Protein 2F62 (pdb70)

B-factor: mean 12.36, std 7.42, range [2.0, 51.29]

Secondary structure (DSSP, 8-state):
--------EEEESGGGGS---HHHHHHHHHHHHTTT--B-TTTT--SSHHHHHHHHH--TT-SEEEEE----SSSSPPHHHHHHHHHHHHTT--EEE-S-----TTTTSSB-TTS-B---SS-SS-----SSPEESSHHHHHHHHHHHS--/--------EEEESGGGGS---HHHHHHHHHHHHTTT--B-TTTT--SSHHHHHHHHH--TT-SEEEEE----SSSSPPHHHHHHHHHHHHTT--EEE-S-----TTTTSSB-TTSPBPP-SS-SS-----SS--BSSHHHHHHHHHHHS--

Radius of gyration: 19.71 Å; Cα contacts (8 Å, |Δi|>4): 546; chains: 2; bounding box: 52×51×47 Å

Organism: Trypanosoma brucei brucei (strain 927/4 GUTat10.1) (NCBI:txid185431)

CATH classification: 3.40.50.450

Sequence (302 aa):
HHHHHHHRKIYIAGPAVFNPDGASYYNKVRRELLKKENVPLIPTDDNEATEALDIRQKKNIQIKDCDAVIADLSPFRGHEPDCCGTAFEVGCCAAALNNKVLTFTSDRRRNREKYGSGVDKDNLRVEGFGLPFNLLYDGVEVFDSFEESSAFKYFLANFPSHHHHHHHRKIYIAGPAVFNPDGASYYNKVRRELLKKENVPLIPTDNEATEALDIRQKNIQIKDCDAVIADLSPFRGHEPDCCGTAFEVGCCAAALNNKVLTFTSDRRNNREKYGSGVDKDNLRVEGFGLPFNLLYDGVEVFDDSFESSAFKYFLANFPS

GO terms:
  GO:0031981 nuclear lumen (C, HTP)
  GO:0005737 cytoplasm (C, HTP)

Solvent-accessible surface area: 14819 Å² total

Structure (mmCIF, N/CA/C/O backbone):
data_2F62
#
_entry.id   2F62
#
_cell.length_a   58.614
_cell.length_b   75.913
_cell.length_c   85.957
_cell.angle_alpha   90.00
_cell.angle_beta   90.03
_cell.angle_gamma   90.00
#
_symmetry.space_group_name_H-M   'C 1 2 1'
#
loop_
_entity.id
_entity.type
_entity.pdbx_description
1 polymer 'Nucleoside 2-deoxyribosyltransferase'
2 non-polymer 'SULFATE ION'
3 non-polymer (2-ETHYLPHENYL)METHANOL
4 non-polymer GLYCEROL
5 water water
#
loop_
_atom_site.group_PDB
_atom_site.id
_atom_site.type_symbol
_atom_site.label_atom_id
_atom_site.label_alt_id
_atom_site.label_comp_id
_atom_site.label_asym_id
_atom_site.label_entity_id
_atom_site.label_seq_id
_atom_site.pdbx_PDB_ins_code
_atom_site.Cartn_x
_atom_site.Cartn_y
_atom_site.Cartn_z
_atom_site.occupancy
_atom_site.B_iso_or_equiv
_atom_site.auth_seq_id
_atom_site.auth_comp_id
_atom_site.auth_asym_id
_atom_site.auth_atom_id
_atom_site.pdbx_PDB_model_num
ATOM 1 N N . HIS A 1 3 ? 36.675 -15.829 2.711 1.00 25.46 3 HIS A N 1
ATOM 2 C CA . HIS A 1 3 ? 35.773 -17.013 2.713 1.00 23.51 3 HIS A CA 1
ATOM 3 C C . HIS A 1 3 ? 35.143 -17.187 4.096 1.00 20.30 3 HIS A C 1
ATOM 4 O O . HIS A 1 3 ? 35.769 -16.885 5.121 1.00 20.33 3 HIS A O 1
ATOM 11 N N . HIS A 1 4 ? 33.904 -17.675 4.108 1.00 14.97 4 HIS A N 1
ATOM 12 C CA . HIS A 1 4 ? 33.109 -17.823 5.333 1.00 11.10 4 HIS A CA 1
ATOM 13 C C . HIS A 1 4 ? 33.190 -16.608 6.253 1.00 11.10 4 HIS A C 1
ATOM 14 O O . HIS A 1 4 ? 33.453 -16.716 7.460 1.00 10.69 4 HIS A O 1
ATOM 21 N N . HIS A 1 5 ? 32.965 -15.445 5.643 1.00 10.45 5 HIS A N 1
ATOM 22 C CA . HIS A 1 5 ? 32.831 -14.179 6.345 1.00 11.61 5 HIS A CA 1
ATOM 23 C C . HIS A 1 5 ? 31.516 -14.171 7.109 1.00 10.14 5 HIS A C 1
ATOM 24 O O . HIS A 1 5 ? 30.555 -14.838 6.714 1.00 10.13 5 HIS A O 1
ATOM 31 N N . HIS A 1 6 ? 31.471 -13.405 8.194 1.00 8.01 6 HIS A N 1
ATOM 32 C CA . HIS A 1 6 ? 30.220 -13.174 8.899 1.00 8.37 6 HIS A CA 1
ATOM 33 C C . HIS A 1 6 ? 29.198 -12.520 7.975 1.00 8.71 6 HIS A C 1
ATOM 34 O O . HIS A 1 6 ? 29.529 -11.583 7.244 1.00 10.24 6 HIS A O 1
ATOM 41 N N . HIS A 1 7 ? 27.970 -13.035 8.014 1.00 8.34 7 HIS A N 1
ATOM 42 C CA A HIS A 1 7 ? 26.875 -12.484 7.222 0.50 9.23 7 HIS A CA 1
ATOM 43 C CA B HIS A 1 7 ? 26.866 -12.508 7.218 0.50 8.18 7 HIS A CA 1
ATOM 44 C C . HIS A 1 7 ? 25.818 -11.883 8.132 1.00 8.42 7 HIS A C 1
ATOM 45 O O . HIS A 1 7 ? 25.252 -12.566 8.991 1.00 9.22 7 HIS A O 1
ATOM 58 N N . HIS A 1 8 ? 25.563 -10.594 7.943 1.00 8.76 8 HIS A N 1
ATOM 59 C CA . HIS A 1 8 ? 24.550 -9.911 8.725 1.00 8.72 8 HIS A CA 1
ATOM 60 C C . HIS A 1 8 ? 23.171 -10.251 8.180 1.00 9.56 8 HIS A C 1
ATOM 61 O O . HIS A 1 8 ? 22.912 -10.102 6.982 1.00 10.66 8 HIS A O 1
ATOM 76 N N . ARG A 1 10 ? 19.433 -9.097 8.110 1.00 7.81 10 ARG A N 1
ATOM 77 C CA . ARG A 1 10 ? 18.641 -7.896 8.342 1.00 7.96 10 ARG A CA 1
ATOM 78 C C . ARG A 1 10 ? 17.485 -8.188 9.286 1.00 7.94 10 ARG A C 1
ATOM 79 O O . ARG A 1 10 ? 16.892 -9.266 9.243 1.00 7.75 10 ARG A O 1
ATOM 87 N N . LYS A 1 11 ? 17.183 -7.218 10.148 1.00 7.65 11 LYS A N 1
ATOM 88 C CA . LYS A 1 11 ? 16.161 -7.381 11.178 1.00 7.98 11 LYS A CA 1
ATOM 89 C C . LYS A 1 11 ? 15.248 -6.167 11.209 1.00 7.47 11 LYS A C 1
ATOM 90 O O . LYS A 1 11 ? 15.718 -5.025 11.163 1.00 7.45 11 LYS A O 1
ATOM 96 N N . ILE A 1 12 ? 13.944 -6.416 11.300 1.00 6.04 12 ILE A N 1
ATOM 97 C CA . ILE A 1 12 ? 12.969 -5.331 11.359 1.00 5.81 12 ILE A CA 1
ATOM 98 C C . ILE A 1 12 ? 12.115 -5.459 12.614 1.00 5.85 12 ILE A C 1
ATOM 99 O O . ILE A 1 12 ? 11.500 -6.500 12.850 1.00 6.50 12 ILE A O 1
ATOM 104 N N . TYR A 1 13 ? 12.083 -4.398 13.418 1.00 4.86 13 TYR A N 1
ATOM 105 C CA . TYR A 1 13 ? 11.211 -4.363 14.578 1.00 5.57 13 TYR A CA 1
ATOM 106 C C . TYR A 1 13 ? 9.783 -4.099 14.127 1.00 5.04 13 TYR A C 1
ATOM 107 O O . TYR A 1 13 ? 9.518 -3.156 13.375 1.00 5.65 13 TYR A O 1
ATOM 116 N N . ILE A 1 14 ? 8.876 -4.955 14.584 1.00 6.29 14 ILE A N 1
ATOM 117 C CA . ILE A 1 14 ? 7.499 -4.949 14.110 1.00 6.38 14 ILE A CA 1
ATOM 118 C C . ILE A 1 14 ? 6.623 -4.244 15.138 1.00 6.14 14 ILE A C 1
ATOM 119 O O . ILE A 1 14 ? 6.032 -4.880 16.015 1.00 6.59 14 ILE A O 1
ATOM 124 N N . ALA A 1 15 ? 6.561 -2.918 15.030 1.00 5.46 15 ALA A N 1
ATOM 125 C CA . ALA A 1 15 ? 5.820 -2.094 15.987 1.00 5.52 15 ALA A CA 1
ATOM 126 C C . ALA A 1 15 ? 4.373 -1.940 15.554 1.00 6.16 15 ALA A C 1
ATOM 127 O O . ALA A 1 15 ? 4.086 -1.725 14.372 1.00 6.63 15 ALA A O 1
ATOM 129 N N . GLY A 1 16 ? 3.452 -2.053 16.506 1.00 4.76 16 GLY A N 1
ATOM 130 C CA . GLY A 1 16 ? 2.046 -1.874 16.167 1.00 4.63 16 GLY A CA 1
ATOM 131 C C . GLY A 1 16 ? 1.088 -2.528 17.130 1.00 6.13 16 GLY A C 1
ATOM 132 O O . GLY A 1 16 ? 1.469 -3.434 17.868 1.00 6.73 16 GLY A O 1
ATOM 133 N N . PRO A 1 17 ? -0.168 -2.063 17.134 1.00 5.95 17 PRO A N 1
ATOM 134 C CA . PRO A 1 17 ? -1.164 -2.555 18.081 1.00 6.86 17 PRO A CA 1
ATOM 135 C C . PRO A 1 17 ? -1.785 -3.917 17.770 1.00 7.63 17 PRO A C 1
ATOM 136 O O . PRO A 1 17 ? -2.750 -4.298 18.439 1.00 8.11 17 PRO A O 1
ATOM 140 N N . ALA A 1 18 ? -1.236 -4.650 16.797 1.00 8.42 18 ALA A N 1
ATOM 141 C CA . ALA A 1 18 ? -1.692 -6.022 16.522 1.00 8.87 18 ALA A CA 1
ATOM 142 C C . ALA A 1 18 ? -1.649 -6.889 17.778 1.00 9.57 18 ALA A C 1
ATOM 143 O O . ALA A 1 18 ? -2.452 -7.808 17.930 1.00 9.76 18 ALA A O 1
ATOM 145 N N . VAL A 1 19 ? -0.718 -6.580 18.677 1.00 8.40 19 VAL A N 1
ATOM 146 C CA . VAL A 1 19 ? -0.594 -7.292 19.951 1.00 8.13 19 VAL A CA 1
ATOM 147 C C . VAL A 1 19 ? -1.908 -7.306 20.756 1.00 7.53 19 VAL A C 1
ATOM 148 O O . VAL A 1 19 ? -2.135 -8.204 21.575 1.00 8.44 19 VAL A O 1
ATOM 152 N N . PHE A 1 20 ? -2.769 -6.320 20.506 1.00 6.79 20 PHE A N 1
ATOM 153 C CA . PHE A 1 20 ? -4.042 -6.203 21.228 1.00 5.63 20 PHE A CA 1
ATOM 154 C C . PHE A 1 20 ? -5.217 -6.891 20.533 1.00 6.30 20 PHE A C 1
ATOM 155 O O . PHE A 1 20 ? -6.327 -6.911 21.065 1.00 7.68 20 PHE A O 1
ATOM 163 N N . ASN A 1 21 ? -4.971 -7.466 19.358 1.00 6.77 21 ASN A N 1
ATOM 164 C CA . ASN A 1 21 ? -5.981 -8.304 18.722 1.00 7.99 21 ASN A CA 1
ATOM 165 C C . ASN A 1 21 ? -6.334 -9.469 19.646 1.00 7.17 21 ASN A C 1
ATOM 166 O O . ASN A 1 21 ? -5.515 -9.854 20.486 1.00 5.60 21 ASN A O 1
ATOM 171 N N . PRO A 1 22 ? -7.561 -10.016 19.525 1.00 8.07 22 PRO A N 1
ATOM 172 C CA . PRO A 1 22 ? -7.949 -11.157 20.360 1.00 8.56 22 PRO A CA 1
ATOM 173 C C . PRO A 1 22 ? -6.937 -12.308 20.365 1.00 9.57 22 PRO A C 1
ATOM 174 O O . PRO A 1 22 ? -6.776 -12.970 21.392 1.00 10.99 22 PRO A O 1
ATOM 178 N N . ASP A 1 23 ? -6.258 -12.530 19.239 1.00 8.06 23 ASP A N 1
ATOM 179 C CA . ASP A 1 23 ? -5.267 -13.602 19.120 1.00 9.77 23 ASP A CA 1
ATOM 180 C C . ASP A 1 23 ? -3.852 -13.150 19.510 1.00 10.76 23 ASP A C 1
ATOM 181 O O . ASP A 1 23 ? -2.869 -13.835 19.209 1.00 11.38 23 ASP A O 1
ATOM 194 N N . GLY A 1 25 ? -2.167 -10.913 18.212 1.00 10.06 25 GLY A N 1
ATOM 195 C CA . GLY A 1 25 ? -1.430 -10.535 17.009 1.00 10.36 25 GLY A CA 1
ATOM 196 C C . GLY A 1 25 ? -0.963 -11.683 16.137 1.00 11.41 25 GLY A C 1
ATOM 197 O O . GLY A 1 25 ? -0.288 -11.460 15.135 1.00 10.51 25 GLY A O 1
ATOM 198 N N . ALA A 1 26 ? -1.330 -12.908 16.512 1.00 12.67 26 ALA A N 1
ATOM 199 C CA . ALA A 1 26 ? -0.881 -14.109 15.803 1.00 13.13 26 ALA A CA 1
ATOM 200 C C . ALA A 1 26 ? -1.069 -14.028 14.284 1.00 13.65 26 ALA A C 1
ATOM 201 O O . ALA A 1 26 ? -0.134 -14.316 13.535 1.00 14.02 26 ALA A O 1
ATOM 203 N N . SER A 1 27 ? -2.257 -13.617 13.834 1.00 13.87 27 SER A N 1
ATOM 204 C CA . SER A 1 27 ? -2.552 -13.554 12.395 1.00 14.00 27 SER A CA 1
ATOM 205 C C . SER A 1 27 ? -1.697 -12.518 11.660 1.00 13.86 27 SER A C 1
ATOM 206 O O . SER A 1 27 ? -1.216 -12.775 10.555 1.00 13.98 27 SER A O 1
ATOM 209 N N . TYR A 1 28 ? -1.505 -11.357 12.283 1.00 12.29 28 TYR A N 1
ATOM 210 C CA . TYR A 1 28 ? -0.658 -10.303 11.727 1.00 12.31 28 TYR A CA 1
ATOM 211 C C . TYR A 1 28 ? 0.797 -10.750 11.697 1.00 11.97 28 TYR A C 1
ATOM 212 O O . TYR A 1 28 ? 1.458 -10.660 10.660 1.00 11.20 28 TYR A O 1
ATOM 221 N N . TYR A 1 29 ? 1.284 -11.242 12.834 1.00 10.94 29 TYR A N 1
ATOM 222 C CA . TYR A 1 29 ? 2.676 -11.666 12.953 1.00 9.75 29 TYR A CA 1
ATOM 223 C C . TYR A 1 29 ? 3.008 -12.843 12.042 1.00 9.97 29 TYR A C 1
ATOM 224 O O . TYR A 1 29 ? 4.084 -12.881 11.456 1.00 9.53 29 TYR A O 1
ATOM 233 N N . ASN A 1 30 ? 2.085 -13.791 11.907 1.00 10.60 30 ASN A N 1
ATOM 234 C CA . ASN A 1 30 ? 2.299 -14.904 10.981 1.00 11.50 30 ASN A CA 1
ATOM 235 C C . ASN A 1 30 ? 2.451 -14.440 9.532 1.00 11.55 30 ASN A C 1
ATOM 236 O O . ASN A 1 30 ? 3.295 -14.957 8.798 1.00 12.13 30 ASN A O 1
ATOM 241 N N . LYS A 1 31 ? 1.644 -13.457 9.135 1.00 11.31 31 LYS A N 1
ATOM 242 C CA . LYS A 1 31 ? 1.743 -12.864 7.801 1.00 12.35 31 LYS A CA 1
ATOM 243 C C . LYS A 1 31 ? 3.076 -12.139 7.616 1.00 11.14 31 LYS A C 1
ATOM 244 O O . LYS A 1 31 ? 3.712 -12.253 6.562 1.00 11.18 31 LYS A O 1
ATOM 250 N N . VAL A 1 32 ? 3.488 -11.401 8.646 1.00 10.11 32 VAL A N 1
ATOM 251 C CA . VAL A 1 32 ? 4.776 -10.719 8.662 1.00 8.29 32 VAL A CA 1
ATOM 252 C C . VAL A 1 32 ? 5.924 -11.730 8.546 1.00 8.59 32 VAL A C 1
ATOM 253 O O . VAL A 1 32 ? 6.833 -11.550 7.727 1.00 8.71 32 VAL A O 1
ATOM 257 N N . ARG A 1 33 ? 5.863 -12.794 9.351 1.00 8.67 33 ARG A N 1
ATOM 258 C CA A ARG A 1 33 ? 6.891 -13.837 9.340 0.50 9.70 33 ARG A CA 1
ATOM 259 C CA B ARG A 1 33 ? 6.893 -13.832 9.341 0.50 9.14 33 ARG A CA 1
ATOM 260 C C . ARG A 1 33 ? 7.065 -14.437 7.947 1.00 9.35 33 ARG A C 1
ATOM 261 O O . ARG A 1 33 ? 8.189 -14.607 7.473 1.00 8.73 33 ARG A O 1
ATOM 276 N N . GLU A 1 34 ? 5.948 -14.750 7.291 1.00 10.32 34 GLU A N 1
ATOM 277 C CA . GLU A 1 34 ? 5.975 -15.356 5.960 1.00 12.86 34 GLU A CA 1
ATOM 278 C C . GLU A 1 34 ? 6.574 -14.414 4.916 1.00 11.36 34 GLU A C 1
ATOM 279 O O . GLU A 1 34 ? 7.386 -14.831 4.084 1.00 12.34 34 GLU A O 1
ATOM 285 N N . LEU A 1 35 ? 6.176 -13.147 4.972 1.00 10.46 35 LEU A N 1
ATOM 286 C CA . LEU A 1 35 ? 6.648 -12.140 4.028 1.00 10.07 35 LEU A CA 1
ATOM 287 C C . LEU A 1 35 ? 8.150 -11.904 4.167 1.00 9.58 35 LEU A C 1
ATOM 288 O O . LEU A 1 35 ? 8.874 -11.864 3.172 1.00 8.60 35 LEU A O 1
ATOM 293 N N . LEU A 1 36 ? 8.611 -11.757 5.406 1.00 8.91 36 LEU A N 1
ATOM 294 C CA . LEU A 1 36 ? 10.020 -11.484 5.675 1.00 8.46 36 LEU A CA 1
ATOM 295 C C . LEU A 1 36 ? 10.920 -12.693 5.425 1.00 9.08 36 LEU A C 1
ATOM 296 O O . LEU A 1 36 ? 12.047 -12.535 4.958 1.00 8.81 36 LEU A O 1
ATOM 301 N N . LYS A 1 37 ? 10.414 -13.890 5.724 1.00 10.10 37 LYS A N 1
ATOM 302 C CA . LYS A 1 37 ? 11.158 -15.141 5.512 1.00 10.44 37 LYS A CA 1
ATOM 303 C C . LYS A 1 37 ? 11.650 -15.282 4.071 1.00 11.14 37 LYS A C 1
ATOM 304 O O . LYS A 1 37 ? 12.783 -15.713 3.830 1.00 11.09 37 LYS A O 1
ATOM 310 N N . LYS A 1 38 ? 10.794 -14.906 3.123 1.00 11.68 38 LYS A N 1
ATOM 311 C CA . LYS A 1 38 ? 11.103 -15.011 1.695 1.00 12.71 38 LYS A CA 1
ATOM 312 C C . LYS A 1 38 ? 12.299 -14.153 1.279 1.00 12.06 38 LYS A C 1
ATOM 313 O O . LYS A 1 38 ? 12.927 -14.411 0.250 1.00 12.31 38 LYS A O 1
ATOM 319 N N . GLU A 1 39 ? 12.610 -13.143 2.089 1.00 11.95 39 GLU A N 1
ATOM 320 C CA . GLU A 1 39 ? 13.700 -12.214 1.802 1.00 11.00 39 GLU A CA 1
ATOM 321 C C . GLU A 1 39 ? 14.876 -12.344 2.774 1.00 11.39 39 GLU A C 1
ATOM 322 O O . GLU A 1 39 ? 15.772 -11.495 2.784 1.00 11.50 39 GLU A O 1
ATOM 328 N N . ASN A 1 40 ? 14.871 -13.406 3.582 1.00 9.92 40 ASN A N 1
ATOM 329 C CA . ASN A 1 40 ? 15.907 -13.636 4.595 1.00 10.31 40 ASN A CA 1
ATOM 330 C C . ASN A 1 40 ? 16.026 -12.468 5.591 1.00 9.62 40 ASN A C 1
ATOM 331 O O . ASN A 1 40 ? 17.122 -12.106 6.036 1.00 9.81 40 ASN A O 1
ATOM 336 N N . VAL A 1 41 ? 14.881 -11.881 5.930 1.00 8.56 41 VAL A N 1
ATOM 337 C CA . VAL A 1 41 ? 14.818 -10.808 6.918 1.00 7.40 41 VAL A CA 1
ATOM 338 C C . VAL A 1 41 ? 14.150 -11.351 8.169 1.00 8.78 41 VAL A C 1
ATOM 339 O O . VAL A 1 41 ? 13.157 -12.082 8.086 1.00 9.20 41 VAL A O 1
ATOM 351 N N . PRO A 1 43 ? 11.937 -10.862 11.497 1.00 8.75 43 PRO A N 1
ATOM 352 C CA . PRO A 1 43 ? 11.074 -9.996 12.289 1.00 7.93 43 PRO A CA 1
ATOM 353 C C . PRO A 1 43 ? 11.474 -10.021 13.764 1.00 7.07 43 PRO A C 1
ATOM 354 O O . PRO A 1 43 ? 11.756 -11.086 14.315 1.00 8.12 43 PRO A O 1
ATOM 358 N N . LEU A 1 44 ? 11.527 -8.843 14.377 1.00 6.62 44 LEU A N 1
ATOM 359 C CA . LEU A 1 44 ? 11.652 -8.727 15.821 1.00 6.22 44 LEU A CA 1
ATOM 360 C C . LEU A 1 44 ? 10.281 -8.326 16.340 1.00 6.66 44 LEU A C 1
ATOM 361 O O . LEU A 1 44 ? 9.838 -7.182 16.168 1.00 7.38 44 LEU A O 1
ATOM 366 N N . ILE A 1 45 ? 9.593 -9.302 16.924 1.00 7.56 45 ILE A N 1
ATOM 367 C CA . ILE A 1 45 ? 8.187 -9.169 17.290 1.00 7.77 45 ILE A CA 1
ATOM 368 C C . ILE A 1 45 ? 8.053 -8.940 18.796 1.00 7.53 45 ILE A C 1
ATOM 369 O O . ILE A 1 45 ? 8.665 -9.658 19.586 1.00 8.79 45 ILE A O 1
ATOM 374 N N . PRO A 1 46 ? 7.275 -7.914 19.193 1.00 8.21 46 PRO A N 1
ATOM 375 C CA . PRO A 1 46 ? 7.139 -7.491 20.595 1.00 7.20 46 PRO A CA 1
ATOM 376 C C . PRO A 1 46 ? 6.835 -8.596 21.597 1.00 8.22 46 PRO A C 1
ATOM 377 O O . PRO A 1 46 ? 7.280 -8.511 22.741 1.00 9.47 46 PRO A O 1
ATOM 381 N N . THR A 1 47 ? 6.093 -9.615 21.170 1.00 7.62 47 THR A N 1
ATOM 382 C CA . THR A 1 47 ? 5.683 -10.706 22.059 1.00 9.29 47 THR A CA 1
ATOM 383 C C . THR A 1 47 ? 6.624 -11.913 22.053 1.00 9.62 47 THR A C 1
ATOM 384 O O . THR A 1 47 ? 6.351 -12.903 22.740 1.00 8.83 47 THR A O 1
ATOM 388 N N . ASP A 1 48 ? 7.711 -11.849 21.278 1.00 10.57 48 ASP A N 1
ATOM 389 C CA A ASP A 1 48 ? 8.668 -12.954 21.252 0.50 11.96 48 ASP A CA 1
ATOM 390 C CA B ASP A 1 48 ? 8.713 -12.924 21.240 0.50 11.23 48 ASP A CA 1
ATOM 391 C C . ASP A 1 48 ? 9.303 -13.175 22.622 1.00 12.85 48 ASP A C 1
ATOM 392 O O . ASP A 1 48 ? 9.730 -12.228 23.291 1.00 13.19 48 ASP A O 1
ATOM 401 N N . ASN A 1 49 ? 9.338 -14.443 23.034 1.00 14.35 49 ASN A N 1
ATOM 402 C CA . ASN A 1 49 ? 9.879 -14.855 24.337 1.00 16.43 49 ASN A CA 1
ATOM 403 C C . ASN A 1 49 ? 9.417 -13.937 25.472 1.00 17.00 49 ASN A C 1
ATOM 404 O O . ASN A 1 49 ? 10.225 -13.493 26.294 1.00 17.68 49 ASN A O 1
ATOM 409 N N . GLU A 1 50 ? 8.113 -13.672 25.513 1.00 16.47 50 GLU A N 1
ATOM 410 C CA . GLU A 1 50 ? 7.565 -12.616 26.367 1.00 17.96 50 GLU A CA 1
ATOM 411 C C . GLU A 1 50 ? 7.751 -12.898 27.855 1.00 16.69 50 GLU A C 1
ATOM 412 O O . GLU A 1 50 ? 7.406 -13.975 28.348 1.00 16.34 50 GLU A O 1
ATOM 418 N N . ALA A 1 51 ? 8.315 -11.917 28.554 1.00 15.25 51 ALA A N 1
ATOM 419 C CA . ALA A 1 51 ? 8.484 -11.979 29.998 1.00 13.30 51 ALA A CA 1
ATOM 420 C C . ALA A 1 51 ? 7.147 -11.718 30.682 1.00 11.80 51 ALA A C 1
ATOM 421 O O . ALA A 1 51 ? 6.142 -11.445 30.018 1.00 13.75 51 ALA A O 1
ATOM 423 N N . THR A 1 52 ? 7.134 -11.798 32.008 1.00 11.35 52 THR A N 1
ATOM 424 C CA . THR A 1 52 ? 5.902 -11.585 32.761 1.00 12.08 52 THR A CA 1
ATOM 425 C C . THR A 1 52 ? 5.829 -10.195 33.390 1.00 12.18 52 THR A C 1
ATOM 426 O O . THR A 1 52 ? 4.737 -9.692 33.656 1.00 11.39 52 THR A O 1
ATOM 430 N N . GLU A 1 53 ? 6.987 -9.580 33.625 1.00 11.83 53 GLU A N 1
ATOM 431 C CA . GLU A 1 53 ? 7.042 -8.271 34.280 1.00 11.64 53 GLU A CA 1
ATOM 432 C C . GLU A 1 53 ? 7.076 -7.154 33.247 1.00 8.66 53 GLU A C 1
ATOM 433 O O . GLU A 1 53 ? 7.848 -7.216 32.290 1.00 7.89 53 GLU A O 1
ATOM 439 N N . ALA A 1 54 ? 6.239 -6.138 33.448 1.00 6.93 54 ALA A N 1
ATOM 440 C CA . ALA A 1 54 ? 6.146 -5.005 32.521 1.00 5.46 54 ALA A CA 1
ATOM 441 C C . ALA A 1 54 ? 7.508 -4.418 32.150 1.00 6.32 54 ALA A C 1
ATOM 442 O O . ALA A 1 54 ? 7.794 -4.199 30.968 1.00 5.92 54 ALA A O 1
ATOM 444 N N . LEU A 1 55 ? 8.346 -4.161 33.153 1.00 6.11 55 LEU A N 1
ATOM 445 C CA . LEU A 1 55 ? 9.655 -3.551 32.897 1.00 6.69 55 LEU A CA 1
ATOM 446 C C . LEU A 1 55 ? 10.575 -4.433 32.052 1.00 7.13 55 LEU A C 1
ATOM 447 O O . LEU A 1 55 ? 11.398 -3.919 31.292 1.00 6.67 55 LEU A O 1
ATOM 452 N N . ASP A 1 56 ? 10.428 -5.752 32.187 1.00 6.49 56 ASP A N 1
ATOM 453 C CA . ASP A 1 56 ? 11.225 -6.701 31.415 1.00 7.75 56 ASP A CA 1
ATOM 454 C C . ASP A 1 56 ? 10.766 -6.739 29.958 1.00 7.73 56 ASP A C 1
ATOM 455 O O . ASP A 1 56 ? 11.591 -6.754 29.040 1.00 7.10 56 ASP A O 1
ATOM 460 N N . ILE A 1 57 ? 9.448 -6.735 29.753 1.00 6.59 57 ILE A N 1
ATOM 461 C CA . ILE A 1 57 ? 8.869 -6.663 28.408 1.00 7.09 57 ILE A CA 1
ATOM 462 C C . ILE A 1 57 ? 9.329 -5.381 27.717 1.00 7.00 57 ILE A C 1
ATOM 463 O O . ILE A 1 57 ? 9.773 -5.403 2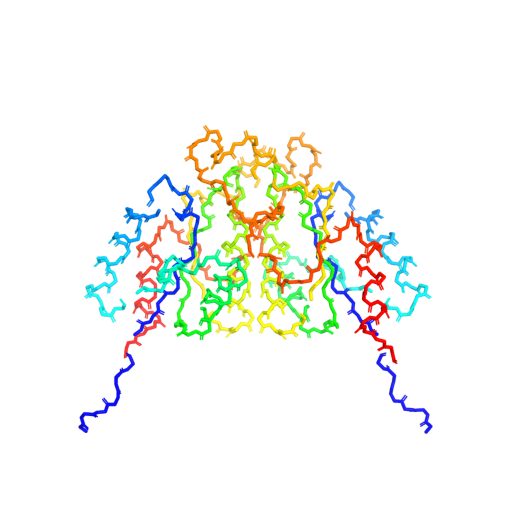6.565 1.00 7.52 57 ILE A O 1
ATOM 468 N N . ARG A 1 58 ? 9.252 -4.268 28.440 1.00 6.01 58 ARG A N 1
ATOM 469 C CA . ARG A 1 58 ? 9.679 -2.985 27.903 1.00 5.60 58 ARG A CA 1
ATOM 470 C C . ARG A 1 58 ? 11.163 -2.996 27.527 1.00 6.36 58 ARG A C 1
ATOM 471 O O . ARG A 1 58 ? 11.527 -2.580 26.424 1.00 7.39 58 ARG A O 1
ATOM 479 N N . GLN A 1 59 ? 12.007 -3.489 28.431 1.00 6.52 59 GLN A N 1
ATOM 480 C CA . GLN A 1 59 ? 13.450 -3.504 28.177 1.00 8.71 59 GLN A CA 1
ATOM 481 C C . GLN A 1 59 ? 13.799 -4.344 26.951 1.00 8.51 59 GLN A C 1
ATOM 482 O O . GLN A 1 59 ? 14.624 -3.933 26.117 1.00 8.70 59 GLN A O 1
ATOM 488 N N . LYS A 1 60 ? 13.161 -5.507 26.833 1.00 8.34 60 LYS A N 1
ATOM 489 C CA A LYS A 1 60 ? 13.397 -6.404 25.702 0.50 8.87 60 LYS A CA 1
ATOM 490 C CA B LYS A 1 60 ? 13.411 -6.393 25.703 0.50 8.16 60 LYS A CA 1
ATOM 491 C C . LYS A 1 60 ? 12.982 -5.734 24.395 1.00 8.12 60 LYS A C 1
ATOM 492 O O . LYS A 1 60 ? 13.660 -5.867 23.376 1.00 8.70 60 LYS A O 1
ATOM 503 N N . ASN A 1 61 ? 11.868 -5.005 24.428 1.00 7.07 61 ASN A N 1
ATOM 504 C CA . ASN A 1 61 ? 11.408 -4.301 23.234 1.00 6.54 61 ASN A CA 1
ATOM 505 C C . ASN A 1 61 ? 12.323 -3.151 22.832 1.00 7.70 61 ASN A C 1
ATOM 506 O O . ASN A 1 61 ? 12.613 -2.963 21.647 1.00 8.64 61 ASN A O 1
ATOM 511 N N . ILE A 1 62 ? 12.801 -2.402 23.822 1.00 7.90 62 ILE A N 1
ATOM 512 C CA . ILE A 1 62 ? 13.788 -1.361 23.561 1.00 7.42 62 ILE A CA 1
ATOM 513 C C . ILE A 1 62 ? 15.066 -1.964 22.966 1.00 7.51 62 ILE A C 1
ATOM 514 O O . ILE A 1 62 ? 15.629 -1.413 22.019 1.00 8.81 62 ILE A O 1
ATOM 519 N N . GLN A 1 63 ? 15.498 -3.105 23.503 1.00 8.26 63 GLN A N 1
ATOM 520 C CA . GLN A 1 63 ? 16.690 -3.774 22.989 1.00 7.80 63 GLN A CA 1
ATOM 521 C C . GLN A 1 63 ? 16.496 -4.209 21.536 1.00 8.01 63 GLN A C 1
ATOM 522 O O . GLN A 1 63 ? 17.424 -4.125 20.727 1.00 8.11 63 GLN A O 1
ATOM 536 N N . ILE A 1 65 ? 14.666 -2.704 19.330 1.00 7.93 65 ILE A N 1
ATOM 537 C CA . ILE A 1 65 ? 14.829 -1.492 18.543 1.00 7.45 65 ILE A CA 1
ATOM 538 C C . ILE A 1 65 ? 16.314 -1.152 18.386 1.00 7.51 65 ILE A C 1
ATOM 539 O O . ILE A 1 65 ? 16.758 -0.822 17.291 1.00 8.81 65 ILE A O 1
ATOM 544 N N . LYS A 1 66 ? 17.080 -1.259 19.471 1.00 8.66 66 LYS A N 1
ATOM 545 C CA . LYS A 1 66 ? 18.526 -1.040 19.401 1.00 8.70 66 LYS A CA 1
ATOM 546 C C . LYS A 1 66 ? 19.192 -1.993 18.410 1.00 9.05 66 LYS A C 1
ATOM 547 O O . LYS A 1 66 ? 20.145 -1.612 17.726 1.00 10.47 66 LYS A O 1
ATOM 553 N N . ASP A 1 67 ? 18.672 -3.220 18.329 1.00 8.08 67 ASP A N 1
ATOM 554 C CA . ASP A 1 67 ? 19.275 -4.287 17.516 1.00 10.01 67 ASP A CA 1
ATOM 555 C C . ASP A 1 67 ? 18.818 -4.305 16.054 1.00 8.67 67 ASP A C 1
ATOM 556 O O . ASP A 1 67 ? 19.428 -4.977 15.215 1.00 10.11 67 ASP A O 1
ATOM 561 N N . CYS A 1 68 ? 17.757 -3.568 15.742 1.00 7.35 68 CYS A N 1
ATOM 562 C CA . CYS A 1 68 ? 17.136 -3.664 14.423 1.00 7.53 68 CYS A CA 1
ATOM 563 C C . CYS A 1 68 ? 17.866 -2.835 13.369 1.00 6.75 68 CYS A C 1
ATOM 564 O O . CYS A 1 68 ? 18.654 -1.944 13.701 1.00 7.98 68 CYS A O 1
ATOM 567 N N . ASP A 1 69 ? 17.603 -3.148 12.104 1.00 6.54 69 ASP A N 1
ATOM 568 C CA . ASP A 1 69 ? 18.055 -2.326 10.986 1.00 6.81 69 ASP A CA 1
ATOM 569 C C . ASP A 1 69 ? 17.007 -1.280 10.628 1.00 8.19 69 ASP A C 1
ATOM 570 O O . ASP A 1 69 ? 17.343 -0.189 10.168 1.00 9.70 69 ASP A O 1
ATOM 575 N N . ALA A 1 70 ? 15.739 -1.620 10.848 1.00 6.97 70 ALA A N 1
ATOM 576 C CA . ALA A 1 70 ? 14.635 -0.687 10.646 1.00 6.71 70 ALA A CA 1
ATOM 577 C C . ALA A 1 70 ? 13.451 -1.059 11.516 1.00 6.70 70 ALA A C 1
ATOM 578 O O . ALA A 1 70 ? 13.327 -2.201 11.954 1.00 7.11 70 ALA A O 1
ATOM 580 N N . VAL A 1 71 ? 12.593 -0.075 11.763 1.00 6.83 71 VAL A N 1
ATOM 581 C CA . VAL A 1 71 ? 11.292 -0.308 12.368 1.00 6.84 71 VAL A CA 1
ATOM 582 C C . VAL A 1 71 ? 10.255 -0.141 11.275 1.00 7.05 71 VAL A C 1
ATOM 583 O O . VAL A 1 71 ? 10.314 0.830 10.521 1.00 7.20 71 VAL A O 1
ATOM 587 N N . ILE A 1 72 ? 9.324 -1.089 11.169 1.00 6.38 72 ILE A N 1
ATOM 588 C CA . ILE A 1 72 ? 8.097 -0.842 10.416 1.00 6.12 72 ILE A CA 1
ATOM 589 C C . ILE A 1 72 ? 6.990 -0.720 11.447 1.00 6.72 72 ILE A C 1
ATOM 590 O O . ILE A 1 72 ? 6.716 -1.669 12.197 1.00 7.35 72 ILE A O 1
ATOM 595 N N . ALA A 1 73 ? 6.393 0.472 11.507 1.00 6.70 73 ALA A N 1
ATOM 596 C CA . ALA A 1 73 ? 5.418 0.804 12.540 1.00 6.38 73 ALA A CA 1
ATOM 597 C C . ALA A 1 73 ? 4.026 0.971 11.962 1.00 5.68 73 ALA A C 1
ATOM 598 O O . ALA A 1 73 ? 3.822 1.734 11.006 1.00 6.79 73 ALA A O 1
ATOM 600 N N . ASP A 1 74 ? 3.082 0.244 12.553 1.00 5.70 74 ASP A N 1
ATOM 601 C CA . ASP A 1 74 ? 1.672 0.357 12.217 1.00 5.75 74 ASP A CA 1
ATOM 602 C C . ASP A 1 74 ? 1.057 1.511 12.994 1.00 5.65 74 ASP A C 1
ATOM 603 O O . ASP A 1 74 ? 0.736 1.373 14.175 1.00 6.13 74 ASP A O 1
ATOM 608 N N . LEU A 1 75 ? 0.895 2.645 12.314 1.00 4.85 75 LEU A N 1
ATOM 609 C CA . LEU A 1 75 ? 0.295 3.836 12.911 1.00 6.38 75 LEU A CA 1
ATOM 610 C C . LEU A 1 75 ? -1.175 4.006 12.520 1.00 6.64 75 LEU A C 1
ATOM 611 O O . LEU A 1 75 ? -1.706 5.122 12.502 1.00 6.41 75 LEU A O 1
ATOM 616 N N . SER A 1 76 ? -1.836 2.882 12.250 1.00 6.18 76 SER A N 1
ATOM 617 C CA . SER A 1 76 ? -3.272 2.879 11.969 1.00 6.06 76 SER A CA 1
ATOM 618 C C . SER A 1 76 ? -4.071 3.402 13.161 1.00 6.54 76 SER A C 1
ATOM 619 O O . SER A 1 76 ? -3.602 3.336 14.304 1.00 6.84 76 SER A O 1
ATOM 622 N N . PRO A 1 77 ? -5.290 3.909 12.901 1.00 6.27 77 PRO A N 1
ATOM 623 C CA . PRO A 1 77 ? -6.173 4.311 13.986 1.00 7.00 77 PRO A CA 1
ATOM 624 C C . PRO A 1 77 ? -6.269 3.211 15.034 1.00 7.15 77 PRO A C 1
ATOM 625 O O . PRO A 1 77 ? -6.473 2.043 14.689 1.00 7.93 77 PRO A O 1
ATOM 629 N N . PHE A 1 78 ? -6.104 3.589 16.299 1.00 5.05 78 PHE A N 1
ATOM 630 C CA . PHE A 1 78 ? -6.266 2.667 17.415 1.00 6.05 78 PHE A CA 1
ATOM 631 C C . PHE A 1 78 ? -7.132 3.323 18.484 1.00 5.49 78 PHE A C 1
ATOM 632 O O . PHE A 1 78 ? -6.746 4.342 19.067 1.00 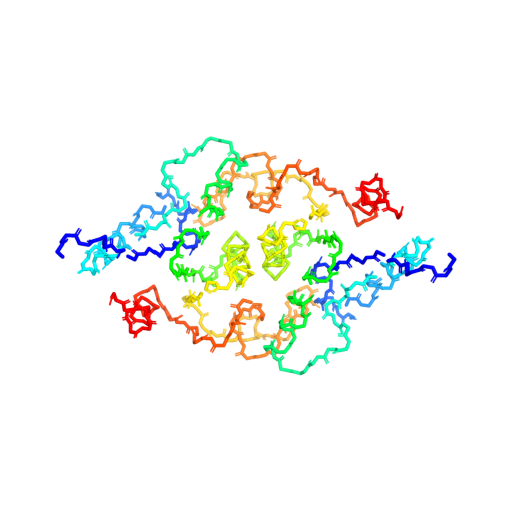6.91 78 PHE A O 1
ATOM 640 N N . ARG A 1 79 ? -8.307 2.738 18.717 1.00 6.14 79 ARG A N 1
ATOM 641 C CA . ARG A 1 79 ? -9.280 3.251 19.692 1.00 5.80 79 ARG A CA 1
ATOM 642 C C . ARG A 1 79 ? -9.711 4.687 19.367 1.00 8.30 79 ARG A C 1
ATOM 643 O O . ARG A 1 79 ? -9.903 5.517 20.259 1.00 10.60 79 ARG A O 1
ATOM 651 N N . GLY A 1 80 ? -9.882 4.950 18.073 1.00 7.61 80 GLY A N 1
ATOM 652 C CA . GLY A 1 80 ? -10.203 6.283 17.569 1.00 8.16 80 GLY A CA 1
ATOM 653 C C . GLY A 1 80 ? -9.259 6.639 16.437 1.00 8.12 80 GLY A C 1
ATOM 654 O O . GLY A 1 80 ? -8.599 5.766 15.878 1.00 10.36 80 GLY A O 1
ATOM 655 N N . HIS A 1 81 ? -9.163 7.926 16.119 1.00 6.11 81 HIS A N 1
ATOM 656 C CA . HIS A 1 81 ? -8.326 8.375 15.001 1.00 6.48 81 HIS A CA 1
ATOM 657 C C . HIS A 1 81 ? -6.822 8.431 15.280 1.00 7.15 81 HIS A C 1
ATOM 658 O O . HIS A 1 81 ? -6.032 8.589 14.344 1.00 8.63 81 HIS A O 1
ATOM 665 N N . GLU A 1 82 ? -6.432 8.315 16.551 1.00 6.09 82 GLU A N 1
ATOM 666 C CA . GLU A 1 82 ? -5.032 8.452 16.952 1.00 7.19 82 GLU A CA 1
ATOM 667 C C . GLU A 1 82 ? -4.344 7.092 16.874 1.00 7.79 82 GLU A C 1
ATOM 668 O O . GLU A 1 82 ? -4.970 6.072 17.185 1.00 8.10 82 GLU A O 1
ATOM 674 N N . PRO A 1 83 ? -3.062 7.066 16.458 1.00 7.59 83 PRO A N 1
ATOM 675 C CA . PRO A 1 83 ? -2.294 5.816 16.541 1.00 6.04 83 PRO A CA 1
ATOM 676 C C . PRO A 1 83 ? -2.102 5.327 17.979 1.00 7.30 83 PRO A C 1
ATOM 677 O O . PRO A 1 83 ? -2.371 6.057 18.940 1.00 8.14 83 PRO A O 1
ATOM 681 N N . ASP A 1 84 ? -1.631 4.093 18.109 1.00 6.79 84 ASP A N 1
ATOM 682 C CA . ASP A 1 84 ? -1.300 3.499 19.398 1.00 6.61 84 ASP A CA 1
ATOM 683 C C . ASP A 1 84 ? -0.088 4.181 20.050 1.00 7.41 84 ASP A C 1
ATOM 684 O O . ASP A 1 84 ? 0.952 4.373 19.407 1.00 6.87 84 ASP A O 1
ATOM 689 N N . CYS A 1 85 ? -0.224 4.520 21.329 1.00 7.42 85 CYS A N 1
ATOM 690 C CA A CYS A 1 85 ? 0.849 5.235 22.016 0.50 6.62 85 CYS A CA 1
ATOM 691 C CA B CYS A 1 85 ? 0.828 5.185 22.113 0.50 7.20 85 CYS A CA 1
ATOM 692 C C . CYS A 1 85 ? 2.093 4.375 22.283 1.00 6.39 85 CYS A C 1
ATOM 693 O O . CYS A 1 85 ? 3.196 4.920 22.365 1.00 8.04 85 CYS A O 1
ATOM 698 N N . GLY A 1 86 ? 1.925 3.059 22.397 1.00 6.55 86 GLY A N 1
ATOM 699 C CA . GLY A 1 86 ? 3.079 2.183 22.570 1.00 6.68 86 GLY A CA 1
ATOM 700 C C . GLY A 1 86 ? 3.927 2.181 21.318 1.00 7.04 86 GLY A C 1
ATOM 701 O O . GLY A 1 86 ? 5.157 2.277 21.376 1.00 7.18 86 GLY A O 1
ATOM 702 N N . THR A 1 87 ? 3.250 2.070 20.178 1.00 6.30 87 THR A N 1
ATOM 703 C CA . THR A 1 87 ? 3.894 2.159 18.873 1.00 5.48 87 THR A CA 1
ATOM 704 C C . THR A 1 87 ? 4.587 3.517 18.724 1.00 5.80 87 THR A C 1
ATOM 705 O O . THR A 1 87 ? 5.726 3.588 18.252 1.00 7.19 87 THR A O 1
ATOM 709 N N . ALA A 1 88 ? 3.906 4.584 19.146 1.00 5.50 88 ALA A N 1
ATOM 710 C CA . ALA A 1 88 ? 4.481 5.931 19.076 1.00 5.75 88 ALA A CA 1
ATOM 711 C C . ALA A 1 88 ? 5.747 6.045 19.922 1.00 6.42 88 ALA A C 1
ATOM 712 O O . ALA A 1 88 ? 6.729 6.643 19.483 1.00 6.67 88 ALA A O 1
ATOM 714 N N . PHE A 1 89 ? 5.731 5.450 21.117 1.00 6.29 89 PHE A N 1
ATOM 715 C CA . PHE A 1 89 ? 6.923 5.402 21.972 1.00 6.16 89 PHE A CA 1
ATOM 716 C C . PHE A 1 89 ? 8.074 4.735 21.225 1.00 7.05 89 PHE A C 1
ATOM 717 O O . PHE A 1 89 ? 9.199 5.230 21.232 1.00 7.29 89 PHE A O 1
ATOM 725 N N . GLU A 1 90 ? 7.777 3.617 20.568 1.00 6.82 90 GLU A N 1
ATOM 726 C CA . GLU A 1 90 ? 8.792 2.860 19.844 1.00 6.85 90 GLU A CA 1
ATOM 727 C C . GLU A 1 90 ? 9.356 3.627 18.650 1.00 7.65 90 GLU A C 1
ATOM 728 O O . GLU A 1 90 ? 10.556 3.576 18.384 1.00 7.48 90 GLU A O 1
ATOM 734 N N . VAL A 1 91 ? 8.491 4.365 17.958 1.00 6.86 91 VAL A N 1
ATOM 735 C CA . VAL A 1 91 ? 8.918 5.243 16.868 1.00 7.18 91 VAL A CA 1
ATOM 736 C C . VAL A 1 91 ? 9.872 6.330 17.386 1.00 6.92 91 VAL A C 1
ATOM 737 O O . VAL A 1 91 ? 10.887 6.615 16.752 1.00 8.09 91 VAL A O 1
ATOM 741 N N . GLY A 1 92 ? 9.553 6.911 18.545 1.00 6.26 92 GLY A N 1
ATOM 742 C CA . GLY A 1 92 ? 10.430 7.893 19.192 1.00 5.76 92 GLY A CA 1
ATOM 743 C C . GLY A 1 92 ? 11.773 7.316 19.602 1.00 6.34 92 GLY A C 1
ATOM 744 O O . GLY A 1 92 ? 12.811 7.953 19.413 1.00 7.24 92 GLY A O 1
ATOM 745 N N . CYS A 1 93 ? 11.745 6.117 20.180 1.00 7.42 93 CYS A N 1
ATOM 746 C CA A CYS A 1 93 ? 12.965 5.423 20.554 0.50 6.44 93 CYS A CA 1
ATOM 747 C CA B CYS A 1 93 ? 12.965 5.381 20.532 0.50 8.02 93 CYS A CA 1
ATOM 748 C C . CYS A 1 93 ? 13.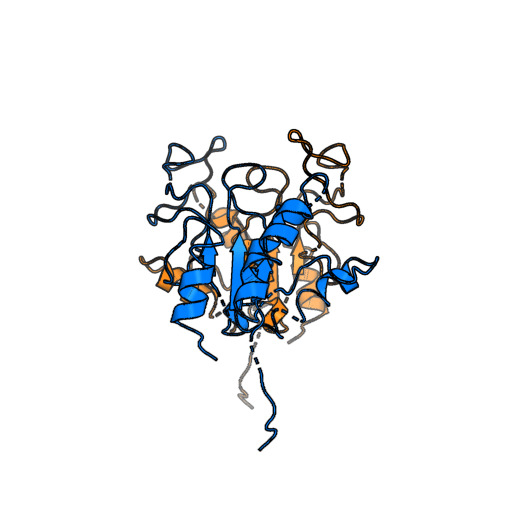864 5.233 19.326 1.00 7.27 93 CYS A C 1
ATOM 749 O O . CYS A 1 93 ? 15.048 5.557 19.365 1.00 7.93 93 CYS A O 1
ATOM 754 N N . ALA A 1 94 ? 13.283 4.718 18.248 1.00 6.75 94 ALA A N 1
ATOM 755 C CA . ALA A 1 94 ? 14.011 4.495 17.010 1.00 8.59 94 ALA A CA 1
ATOM 756 C C . ALA A 1 94 ? 14.571 5.789 16.416 1.00 9.73 94 ALA A C 1
ATOM 757 O O . ALA A 1 94 ? 15.698 5.803 15.916 1.00 9.81 94 ALA A O 1
ATOM 759 N N . ALA A 1 95 ? 13.791 6.868 16.466 1.00 9.88 95 ALA A N 1
ATOM 760 C CA . ALA A 1 95 ? 14.245 8.169 15.964 1.00 10.06 95 ALA A CA 1
ATOM 761 C C . ALA A 1 95 ? 15.491 8.654 16.690 1.00 10.08 95 ALA A C 1
ATOM 762 O O . ALA A 1 95 ? 16.456 9.090 16.050 1.00 11.53 95 ALA A O 1
ATOM 764 N N . ALA A 1 96 ? 15.472 8.573 18.021 1.00 9.52 96 ALA A N 1
ATOM 765 C CA . ALA A 1 96 ? 16.601 9.001 18.849 1.00 9.55 96 ALA A CA 1
ATOM 766 C C . ALA A 1 96 ? 17.851 8.167 18.568 1.00 9.74 96 ALA A C 1
ATOM 767 O O . ALA A 1 96 ? 18.973 8.666 18.684 1.00 11.36 96 ALA A O 1
ATOM 769 N N . LEU A 1 97 ? 17.645 6.906 18.187 1.00 8.61 97 LEU A N 1
ATOM 770 C CA . LEU A 1 97 ? 18.751 5.990 17.873 1.00 9.37 97 LEU A CA 1
ATOM 771 C C . LEU A 1 97 ? 19.192 6.049 16.408 1.00 11.18 97 LEU A C 1
ATOM 772 O O . LEU A 1 97 ? 20.046 5.256 15.981 1.00 12.42 97 LEU A O 1
ATOM 777 N N . ASN A 1 98 ? 18.615 6.995 15.659 1.00 10.18 98 ASN A N 1
ATOM 778 C CA A ASN A 1 98 ? 18.926 7.189 14.237 0.50 10.73 98 ASN A CA 1
ATOM 779 C CA B ASN A 1 98 ? 18.918 7.194 14.236 0.50 10.46 98 ASN A CA 1
ATOM 780 C C . ASN A 1 98 ? 18.665 5.943 13.386 1.00 11.03 98 ASN A C 1
ATOM 781 O O . ASN A 1 98 ? 19.396 5.661 12.425 1.00 12.11 98 ASN A O 1
ATOM 790 N N . LYS A 1 99 ? 17.618 5.199 13.740 1.00 9.48 99 LYS A N 1
ATOM 791 C CA . LYS A 1 99 ? 17.213 4.019 12.978 1.00 8.49 99 LYS A CA 1
ATOM 792 C C . LYS A 1 99 ? 16.311 4.434 11.828 1.00 9.25 99 LYS A C 1
ATOM 793 O O . LYS A 1 99 ? 15.594 5.436 11.919 1.00 12.61 99 LYS A O 1
ATOM 807 N N . VAL A 1 101 ? 13.054 4.434 10.097 1.00 7.45 101 VAL A N 1
ATOM 808 C CA . VAL A 1 101 ? 11.687 4.227 10.563 1.00 8.69 101 VAL A CA 1
ATOM 809 C C . VAL A 1 101 ? 10.749 4.347 9.382 1.00 7.62 101 VAL A C 1
ATOM 810 O O . VAL A 1 101 ? 10.757 5.355 8.676 1.00 8.18 101 VAL A O 1
ATOM 814 N N . LEU A 1 102 ? 9.959 3.300 9.166 1.00 6.32 102 LEU A N 1
ATOM 815 C CA . LEU A 1 102 ? 8.977 3.271 8.095 1.00 6.59 102 LEU A CA 1
ATOM 816 C C . LEU A 1 102 ? 7.621 3.075 8.743 1.00 7.78 102 LEU A C 1
ATOM 817 O O . LEU A 1 102 ? 7.465 2.216 9.604 1.00 10.68 102 LEU A O 1
ATOM 822 N N . THR A 1 103 ? 6.654 3.895 8.356 1.00 5.63 103 THR A N 1
ATOM 823 C CA . THR A 1 103 ? 5.339 3.874 8.995 1.00 6.58 103 THR A CA 1
ATOM 824 C C . THR A 1 103 ? 4.260 3.617 7.962 1.00 6.60 103 THR A C 1
ATOM 825 O O . THR A 1 103 ? 4.409 3.984 6.796 1.00 6.87 103 THR A O 1
ATOM 829 N N . PHE A 1 104 ? 3.171 2.993 8.397 1.00 6.36 104 PHE A N 1
ATOM 830 C CA . PHE A 1 104 ? 2.007 2.839 7.538 1.00 5.97 104 PHE A CA 1
ATOM 831 C C . PHE A 1 104 ? 0.733 3.055 8.332 1.00 6.11 104 PHE A C 1
ATOM 832 O O . PHE A 1 104 ? 0.749 3.033 9.559 1.00 6.00 104 PHE A O 1
ATOM 840 N N . THR A 1 105 ? -0.362 3.291 7.618 1.00 6.96 105 THR A N 1
ATOM 841 C CA . THR A 1 105 ? -1.668 3.382 8.244 1.00 6.66 105 THR A CA 1
ATOM 842 C C . THR A 1 105 ? -2.763 2.948 7.285 1.00 7.34 105 THR A C 1
ATOM 843 O O . THR A 1 105 ? -2.637 3.127 6.074 1.00 8.47 105 THR A O 1
ATOM 847 N N . SER A 1 106 ? -3.826 2.380 7.845 1.00 6.90 106 SER A N 1
ATOM 848 C CA . SER A 1 106 ? -5.013 2.000 7.084 1.00 8.03 106 SER A CA 1
ATOM 849 C C . SER A 1 106 ? -5.868 3.215 6.718 1.00 7.92 106 SER A C 1
ATOM 850 O O . SER A 1 106 ? -6.840 3.086 5.976 1.00 10.53 106 SER A O 1
ATOM 853 N N . ASP A 1 107 ? -5.506 4.383 7.244 1.00 6.40 107 ASP A N 1
ATOM 854 C CA . ASP A 1 107 ? -6.260 5.616 7.004 1.00 6.40 107 ASP A CA 1
ATOM 855 C C . ASP A 1 107 ? -5.280 6.774 6.823 1.00 7.92 107 ASP A C 1
ATOM 856 O O . ASP A 1 107 ? -4.749 7.303 7.806 1.00 6.83 107 ASP A O 1
ATOM 861 N N . ARG A 1 108 ? -5.059 7.160 5.563 1.00 8.71 108 ARG A N 1
ATOM 862 C CA A ARG A 1 108 ? -4.065 8.177 5.197 0.50 8.39 108 ARG A CA 1
ATOM 863 C CA B ARG A 1 108 ? -4.057 8.182 5.238 0.50 9.61 108 ARG A CA 1
ATOM 864 C C . ARG A 1 108 ? -4.621 9.600 5.131 1.00 9.19 108 ARG A C 1
ATOM 865 O O . ARG A 1 108 ? -3.891 10.541 4.789 1.00 10.04 108 ARG A O 1
ATOM 880 N N . ARG A 1 109 ? -5.907 9.761 5.437 1.00 9.73 109 ARG A N 1
ATOM 881 C CA . ARG A 1 109 ? -6.526 11.090 5.414 1.00 9.70 109 ARG A CA 1
ATOM 882 C C . ARG A 1 109 ? -5.823 12.008 6.407 1.00 10.23 109 ARG A C 1
ATOM 883 O O . ARG A 1 109 ? -5.307 11.540 7.422 1.00 10.12 109 ARG A O 1
ATOM 891 N N . ASN A 1 110 ? -5.790 13.306 6.105 1.00 11.38 110 ASN A N 1
ATOM 892 C CA . ASN A 1 110 ? -5.273 14.301 7.050 1.00 12.13 110 ASN A CA 1
ATOM 893 C C . ASN A 1 110 ? -6.069 14.239 8.345 1.00 10.90 110 ASN A C 1
ATOM 894 O O . ASN A 1 110 ? -7.247 13.866 8.337 1.00 10.61 110 ASN A O 1
ATOM 907 N N . ARG A 1 112 ? -7.405 16.614 10.061 1.00 11.11 112 ARG A N 1
ATOM 908 C CA . ARG A 1 112 ? -8.606 17.454 9.991 1.00 9.80 112 ARG A CA 1
ATOM 909 C C . ARG A 1 112 ? -9.724 16.825 9.163 1.00 10.07 112 ARG A C 1
ATOM 910 O O . ARG A 1 112 ? -10.905 17.042 9.445 1.00 10.56 112 ARG A O 1
ATOM 918 N N . GLU A 1 113 ? -9.351 16.034 8.159 1.00 10.18 113 GLU A N 1
ATOM 919 C CA . GLU A 1 113 ? -10.317 15.237 7.407 1.00 11.34 113 GLU A CA 1
ATOM 920 C C . GLU A 1 113 ? -10.938 14.152 8.296 1.00 10.36 113 GLU A C 1
ATOM 921 O O . GLU A 1 113 ? -12.154 13.948 8.266 1.00 10.68 113 GLU A O 1
ATOM 927 N N . LYS A 1 114 ? -10.105 13.477 9.090 1.00 9.96 114 LYS A N 1
ATOM 928 C CA . LYS A 1 114 ? -10.573 12.422 9.993 1.00 9.77 114 LYS A CA 1
ATOM 929 C C . LYS A 1 114 ? -11.548 12.949 11.034 1.00 9.81 114 LYS A C 1
ATOM 930 O O . LYS A 1 114 ? -12.603 12.356 11.256 1.00 11.35 114 LYS A O 1
ATOM 936 N N . TYR A 1 115 ? -11.187 14.059 11.674 1.00 9.61 115 TYR A N 1
ATOM 937 C CA . TYR A 1 115 ? -12.043 14.661 12.693 1.00 9.26 115 TYR A CA 1
ATOM 938 C C . TYR A 1 115 ? -13.170 15.509 12.101 1.00 9.94 115 TYR A C 1
ATOM 939 O O . TYR A 1 115 ? -14.130 15.838 12.796 1.00 10.73 115 TYR A O 1
ATOM 948 N N . GLY A 1 116 ? -13.046 15.849 10.818 1.00 10.37 116 GLY A N 1
ATOM 949 C CA . GLY A 1 116 ? -14.067 16.613 10.099 1.00 11.50 116 GLY A CA 1
ATOM 950 C C . GLY A 1 116 ? -14.074 18.092 10.436 1.00 11.78 116 GLY A C 1
ATOM 951 O O . GLY A 1 116 ? -14.999 18.815 10.061 1.00 12.74 116 GLY A O 1
ATOM 952 N N . SER A 1 117 ? -13.026 18.539 11.125 1.00 12.72 117 SER A N 1
ATOM 953 C CA . SER A 1 117 ? -12.950 19.886 11.676 1.00 13.01 117 SER A CA 1
ATOM 954 C C . SER A 1 117 ? -11.526 20.199 12.133 1.00 11.20 117 SER A C 1
ATOM 955 O O . SER A 1 117 ? -10.673 19.305 12.211 1.00 12.39 117 SER A O 1
ATOM 958 N N . GLY A 1 118 ? -11.279 21.470 12.442 1.00 11.10 118 GLY A N 1
ATOM 959 C CA . GLY A 1 118 ? -10.018 21.887 13.050 1.00 11.22 118 GLY A CA 1
ATOM 960 C C . GLY A 1 118 ? -9.986 21.661 14.553 1.00 10.54 118 GLY A C 1
ATOM 961 O O . GLY A 1 118 ? -8.976 21.930 15.202 1.00 10.91 118 GLY A O 1
ATOM 962 N N . VAL A 1 119 ? -11.101 21.193 15.114 1.00 11.90 119 VAL A N 1
ATOM 963 C CA . VAL A 1 119 ? -11.173 20.815 16.531 1.00 12.03 119 VAL A CA 1
ATOM 964 C C . VAL A 1 119 ? -11.931 19.503 16.699 1.00 12.38 119 VAL A C 1
ATOM 965 O O . VAL A 1 119 ? -12.738 19.138 15.843 1.00 13.73 119 VAL A O 1
ATOM 969 N N . ASP A 1 120 ? -11.664 18.794 17.794 1.00 11.31 120 ASP A N 1
ATOM 970 C CA . ASP A 1 120 ? -12.435 17.591 18.121 1.00 11.40 120 ASP A CA 1
ATOM 971 C C . ASP A 1 120 ? -13.742 17.948 18.839 1.00 12.69 120 ASP A C 1
ATOM 972 O O . ASP A 1 120 ? -14.090 19.124 18.938 1.00 11.92 120 ASP A O 1
ATOM 977 N N . LYS A 1 121 ? -14.460 16.939 19.331 1.00 13.16 121 LYS A N 1
ATOM 978 C CA . LYS A 1 121 ? -15.764 17.150 19.983 1.00 13.64 121 LYS A CA 1
ATOM 979 C C . LYS A 1 121 ? -15.682 17.977 21.272 1.00 13.11 121 LYS A C 1
ATOM 980 O O . LYS A 1 121 ? -16.691 18.518 21.735 1.00 13.29 121 LYS A O 1
ATOM 986 N N . ASP A 1 122 ? -14.480 18.068 21.838 1.00 12.94 122 ASP A N 1
ATOM 987 C CA . ASP A 1 122 ? -14.246 18.791 23.087 1.00 12.71 122 ASP A CA 1
ATOM 988 C C . ASP A 1 122 ? -13.523 20.115 22.845 1.00 12.37 122 ASP A C 1
ATOM 989 O O . ASP A 1 122 ? -13.005 20.730 23.783 1.00 12.58 122 ASP A O 1
ATOM 994 N N . ASN A 1 123 ? -13.500 20.543 21.582 1.00 12.69 123 ASN A N 1
ATOM 995 C CA . ASN A 1 123 ? -12.873 21.805 21.169 1.00 13.57 123 ASN A CA 1
ATOM 996 C C . ASN A 1 123 ? -11.347 21.806 21.300 1.00 12.54 123 ASN A C 1
ATOM 997 O O . ASN A 1 123 ? -10.721 22.862 21.404 1.00 13.98 123 ASN A O 1
ATOM 1002 N N . LEU A 1 124 ? -10.748 20.620 21.284 1.00 10.79 124 LEU A N 1
ATOM 1003 C CA . LEU A 1 124 ? -9.294 20.514 21.304 1.00 10.97 124 LEU A CA 1
ATOM 1004 C C . LEU A 1 124 ? -8.758 20.519 19.881 1.00 10.99 124 LEU A C 1
ATOM 1005 O O . LEU A 1 124 ? -9.325 19.887 18.984 1.00 12.36 124 LEU A O 1
ATOM 1010 N N . ARG A 1 125 ? -7.662 21.243 19.681 1.00 9.84 125 ARG A N 1
ATOM 1011 C CA . ARG A 1 125 ? -7.131 21.492 18.349 1.00 10.40 125 ARG A CA 1
ATOM 1012 C C . ARG A 1 125 ? -6.674 20.224 17.640 1.00 9.40 125 ARG A C 1
ATOM 1013 O O . ARG A 1 125 ? -6.028 19.360 18.236 1.00 10.72 125 ARG A O 1
ATOM 1021 N N . VAL A 1 126 ? -7.035 20.137 16.364 1.00 10.53 126 VAL A N 1
ATOM 1022 C CA . VAL A 1 126 ? -6.587 19.082 15.470 1.00 10.21 126 VAL A CA 1
ATOM 1023 C C . VAL A 1 126 ? -5.517 19.673 14.546 1.00 9.26 126 VAL A C 1
ATOM 1024 O O . VAL A 1 126 ? -5.748 20.694 13.883 1.00 10.92 126 VAL A O 1
ATOM 1028 N N . GLU A 1 127 ? -4.345 19.043 14.517 1.00 8.33 127 GLU A N 1
ATOM 1029 C CA . GLU A 1 127 ? -3.205 19.558 13.754 1.00 7.76 127 GLU A CA 1
ATOM 1030 C C . GLU A 1 127 ? -3.542 19.811 12.292 1.00 8.17 127 GLU A C 1
ATOM 1031 O O . GLU A 1 127 ? -4.285 19.040 11.678 1.00 7.67 127 GLU A O 1
ATOM 1037 N N . GLY A 1 128 ? -2.983 20.890 11.749 1.00 8.60 128 GLY A N 1
ATOM 1038 C CA . GLY A 1 128 ? -3.205 21.267 10.353 1.00 8.26 128 GLY A CA 1
ATOM 1039 C C . GLY A 1 128 ? -1.920 21.345 9.560 1.00 8.64 128 GLY A C 1
ATOM 1040 O O . GLY A 1 128 ? -1.520 22.421 9.117 1.00 9.09 128 GLY A O 1
ATOM 1041 N N . PHE A 1 129 ? -1.272 20.195 9.395 1.00 7.76 129 PHE A N 1
ATOM 1042 C CA . PHE A 1 129 ? -0.002 20.104 8.669 1.00 8.07 129 PHE A CA 1
ATOM 1043 C C . PHE A 1 129 ? -0.070 19.164 7.468 1.00 8.47 129 PHE A C 1
ATOM 1044 O O . PHE A 1 129 ? 0.965 18.797 6.905 1.00 8.99 129 PHE A O 1
ATOM 1052 N N . GLY A 1 130 ? -1.285 18.789 7.067 1.00 7.83 130 GLY A N 1
ATOM 1053 C CA . GLY A 1 130 ? -1.482 17.885 5.930 1.00 8.41 130 GLY A CA 1
ATOM 1054 C C . GLY A 1 130 ? -0.914 16.497 6.176 1.00 7.69 130 GLY A C 1
ATOM 1055 O O . GLY A 1 130 ? -0.433 15.841 5.247 1.00 8.80 130 GLY A O 1
ATOM 1056 N N . LEU A 1 131 ? -0.965 16.060 7.432 1.00 7.01 131 LEU A N 1
ATOM 1057 C CA . LEU A 1 131 ? -0.461 14.752 7.841 1.00 7.11 131 LEU A CA 1
ATOM 1058 C C . LEU A 1 131 ? -1.573 13.920 8.472 1.00 7.93 131 LEU A C 1
ATOM 1059 O O . LEU A 1 131 ? -2.527 14.479 9.016 1.00 7.59 131 LEU A O 1
ATOM 1064 N N . PRO A 1 132 ? -1.460 12.578 8.397 1.00 7.25 132 PRO A N 1
ATOM 1065 C CA . PRO A 1 132 ? -2.511 11.690 8.911 1.00 6.58 132 PRO A CA 1
ATOM 1066 C C . PRO A 1 132 ? -2.525 11.493 10.430 1.00 6.77 132 PRO A C 1
ATOM 1067 O O . PRO A 1 132 ? -3.466 10.898 10.961 1.00 6.99 132 PRO A O 1
ATOM 1071 N N . PHE A 1 133 ? -1.494 11.987 11.112 1.00 7.45 133 PHE A N 1
ATOM 1072 C CA . PHE A 1 133 ? -1.349 11.791 12.555 1.00 7.11 133 PHE A CA 1
ATOM 1073 C C . PHE A 1 133 ? -0.366 12.805 13.124 1.00 7.20 133 PHE A C 1
ATOM 1074 O O . PHE A 1 133 ? 0.230 13.588 12.376 1.00 8.22 133 PHE A O 1
ATOM 1082 N N . ASN A 1 134 ? -0.208 12.775 14.446 1.00 6.67 134 ASN A N 1
ATOM 1083 C CA . ASN A 1 134 ? 0.663 13.701 15.161 1.00 7.07 134 ASN A CA 1
ATOM 1084 C C . ASN A 1 134 ? 1.986 13.899 14.434 1.00 6.77 134 ASN A C 1
ATOM 1085 O O . ASN A 1 134 ? 2.671 12.928 14.109 1.00 8.05 134 ASN A O 1
ATOM 1090 N N . LEU A 1 135 ? 2.348 15.155 14.185 1.00 7.07 135 LEU A N 1
ATOM 1091 C CA . LEU A 1 135 ? 3.518 15.461 13.350 1.00 5.90 135 LEU A CA 1
ATOM 1092 C C . LEU A 1 135 ? 4.837 14.871 13.872 1.00 6.97 135 LEU A C 1
ATOM 1093 O O . LEU A 1 135 ? 5.774 14.688 13.094 1.00 7.41 135 LEU A O 1
ATOM 1106 N N . LEU A 1 137 ? 5.385 11.983 14.589 1.00 8.60 137 LEU A N 1
ATOM 1107 C CA . LEU A 1 137 ? 5.488 10.643 14.011 1.00 8.32 137 LEU A CA 1
ATOM 1108 C C . LEU A 1 137 ? 5.914 10.622 12.543 1.00 8.66 137 LEU A C 1
ATOM 1109 O O . LEU A 1 137 ? 6.075 9.544 11.964 1.00 9.68 137 LEU A O 1
ATOM 1114 N N . TYR A 1 138 ? 6.080 11.803 11.952 1.00 7.59 138 TYR A N 1
ATOM 1115 C CA . TYR A 1 138 ? 6.464 11.945 10.546 1.00 7.97 138 TYR A CA 1
ATOM 1116 C C . TYR A 1 138 ? 7.889 12.470 10.445 1.00 8.52 138 TYR A C 1
ATOM 1117 O O . TYR A 1 138 ? 8.201 13.521 11.005 1.00 8.33 138 TYR A O 1
ATOM 1126 N N . ASP A 1 139 ? 8.747 11.756 9.717 1.00 7.14 139 ASP A N 1
ATOM 1127 C CA . ASP A 1 139 ? 10.154 12.161 9.593 1.00 7.84 139 ASP A CA 1
ATOM 1128 C C . ASP A 1 139 ? 10.618 12.481 8.167 1.00 8.72 139 ASP A C 1
ATOM 1129 O O . ASP A 1 139 ? 11.811 12.657 7.928 1.00 10.04 139 ASP A O 1
ATOM 1134 N N . GLY A 1 140 ? 9.673 12.570 7.235 1.00 8.14 140 GLY A N 1
ATOM 1135 C CA . GLY A 1 140 ? 9.997 12.898 5.851 1.00 8.39 140 GLY A CA 1
ATOM 1136 C C . GLY A 1 140 ? 9.886 11.715 4.911 1.00 8.92 140 GLY A C 1
ATOM 1137 O O . GLY A 1 140 ? 9.750 11.901 3.705 1.00 9.86 140 GLY A O 1
ATOM 1138 N N . VAL A 1 141 ? 9.972 10.501 5.454 1.00 7.28 141 VAL A N 1
ATOM 1139 C CA . VAL A 1 141 ? 9.724 9.301 4.662 1.00 7.88 141 VAL A CA 1
ATOM 1140 C C . VAL A 1 141 ? 8.221 9.198 4.414 1.00 7.43 141 VAL A C 1
ATOM 1141 O O . VAL A 1 141 ? 7.411 9.520 5.288 1.00 8.28 141 VAL A O 1
ATOM 1145 N N . GLU A 1 142 ? 7.865 8.756 3.212 1.00 8.98 142 GLU A N 1
ATOM 1146 C CA . GLU A 1 142 ? 6.476 8.558 2.823 1.00 9.41 142 GLU A CA 1
ATOM 1147 C C . GLU A 1 142 ? 5.728 7.713 3.852 1.00 8.13 142 GLU A C 1
ATOM 1148 O O . GLU A 1 142 ? 6.284 6.748 4.385 1.00 8.35 142 GLU A O 1
ATOM 1154 N N . VAL A 1 143 ? 4.480 8.089 4.132 1.00 7.82 143 VAL A N 1
ATOM 1155 C CA . VAL A 1 143 ? 3.588 7.263 4.942 1.00 8.20 143 VAL A CA 1
ATOM 1156 C C . VAL A 1 143 ? 2.941 6.247 4.012 1.00 7.70 143 VAL A C 1
ATOM 1157 O O . VAL A 1 143 ? 2.218 6.611 3.082 1.00 9.92 143 VAL A O 1
ATOM 1161 N N . PHE A 1 144 ? 3.222 4.974 4.268 1.00 6.79 144 PHE A N 1
ATOM 1162 C CA . PHE A 1 144 ? 2.745 3.878 3.427 1.00 5.74 144 PHE A CA 1
ATOM 1163 C C . PHE A 1 144 ? 1.326 3.428 3.767 1.00 7.01 144 PHE A C 1
ATOM 1164 O O . PHE A 1 144 ? 0.789 3.790 4.822 1.00 7.65 144 PHE A O 1
ATOM 1172 N N . ASP A 1 145 ? 0.736 2.643 2.860 1.00 7.80 145 ASP A N 1
ATOM 1173 C CA . ASP A 1 145 ? -0.640 2.147 2.966 1.00 8.54 145 ASP A CA 1
ATOM 1174 C C . ASP A 1 145 ? -0.743 0.834 3.704 1.00 8.42 145 ASP A C 1
ATOM 1175 O O . ASP A 1 145 ? -1.843 0.411 4.068 1.00 9.32 145 ASP A O 1
ATOM 1180 N N . SER A 1 146 ? 0.386 0.153 3.857 1.00 6.80 146 SER A N 1
ATOM 1181 C CA . SER A 1 146 ? 0.384 -1.228 4.307 1.00 7.30 146 SER A CA 1
ATOM 1182 C C . SER A 1 146 ? 1.761 -1.634 4.773 1.00 6.48 146 SER A C 1
ATOM 1183 O O . SER A 1 146 ? 2.763 -0.981 4.453 1.00 7.65 146 SER A O 1
ATOM 1186 N N . PHE A 1 147 ? 1.808 -2.730 5.522 1.00 6.98 147 PHE A N 1
ATOM 1187 C CA . PHE A 1 147 ? 3.073 -3.302 5.938 1.00 7.13 147 PHE A CA 1
ATOM 1188 C C . PHE A 1 147 ? 3.925 -3.661 4.725 1.00 7.31 147 PHE A C 1
ATOM 1189 O O . PHE A 1 147 ? 5.121 -3.347 4.687 1.00 8.25 147 PHE A O 1
ATOM 1197 N N . GLU A 1 148 ? 3.292 -4.297 3.739 1.00 7.32 148 GLU A N 1
ATOM 1198 C CA A GLU A 1 148 ? 3.965 -4.785 2.540 0.50 8.16 148 GLU A CA 1
ATOM 1199 C CA B GLU A 1 148 ? 4.016 -4.785 2.568 0.50 7.60 148 GLU A CA 1
ATOM 1200 C C . GLU A 1 148 ? 4.650 -3.659 1.761 1.00 7.57 148 GLU A C 1
ATOM 1201 O O . GLU A 1 148 ? 5.778 -3.808 1.280 1.00 8.50 148 GLU A O 1
ATOM 1212 N N . SER A 1 149 ? 3.955 -2.530 1.621 1.00 8.34 149 SER A N 1
ATOM 1213 C CA A SER A 1 149 ? 4.520 -1.402 0.883 0.50 8.00 149 SER A CA 1
ATOM 1214 C CA B SER A 1 149 ? 4.510 -1.398 0.888 0.50 7.83 149 SER A CA 1
ATOM 1215 C C . SER A 1 149 ? 5.706 -0.804 1.630 1.00 7.60 149 SER A C 1
ATOM 1216 O O . SER A 1 149 ? 6.710 -0.439 1.013 1.00 8.91 149 SER A O 1
ATOM 1221 N N . ALA A 1 150 ? 5.608 -0.728 2.958 1.00 7.24 150 ALA A N 1
ATOM 1222 C CA . ALA A 1 150 ? 6.733 -0.260 3.764 1.00 6.89 150 ALA A CA 1
ATOM 1223 C C . ALA A 1 150 ? 7.911 -1.223 3.604 1.00 7.26 150 ALA A C 1
ATOM 1224 O O . ALA A 1 150 ? 9.062 -0.795 3.480 1.00 7.46 150 ALA A O 1
ATOM 1226 N N . PHE A 1 151 ? 7.611 -2.519 3.576 1.00 7.16 151 PHE A N 1
ATOM 1227 C CA . PHE A 1 151 ? 8.644 -3.537 3.454 1.00 6.87 151 PHE A CA 1
ATOM 1228 C C . PHE A 1 151 ? 9.365 -3.443 2.107 1.00 7.94 151 PHE A C 1
ATOM 1229 O O . PHE A 1 151 ? 10.576 -3.654 2.031 1.00 8.50 151 PHE A O 1
ATOM 1237 N N . LYS A 1 152 ? 8.621 -3.115 1.054 1.00 7.96 152 LYS A N 1
ATOM 1238 C CA . LYS A 1 152 ? 9.221 -2.906 -0.268 1.00 7.19 152 LYS A CA 1
ATOM 1239 C C . LYS A 1 152 ? 10.223 -1.754 -0.256 1.00 7.94 152 LYS A C 1
ATOM 1240 O O . LYS A 1 152 ? 11.293 -1.854 -0.866 1.00 8.78 152 LYS A O 1
ATOM 1246 N N . TYR A 1 153 ? 9.883 -0.670 0.444 1.00 7.86 153 TYR A N 1
ATOM 1247 C CA . TYR A 1 153 ? 10.812 0.445 0.619 1.00 8.42 153 TYR A CA 1
ATOM 1248 C C . TYR A 1 153 ? 12.060 -0.013 1.368 1.00 9.62 153 TYR A C 1
ATOM 1249 O O . TYR A 1 153 ? 13.175 0.358 1.000 1.00 10.47 153 TYR A O 1
ATOM 1258 N N . PHE A 1 154 ? 11.871 -0.814 2.416 1.00 8.06 154 PHE A N 1
ATOM 1259 C CA . PHE A 1 154 ? 13.007 -1.354 3.164 1.00 7.53 154 PHE A CA 1
ATOM 1260 C C . PHE A 1 154 ? 13.954 -2.122 2.243 1.00 7.98 154 PHE A C 1
ATOM 1261 O O . PHE A 1 154 ? 15.163 -1.904 2.269 1.00 8.89 154 PHE A O 1
ATOM 1269 N N . LEU A 1 155 ? 13.395 -3.014 1.430 1.00 7.66 155 LEU A N 1
ATOM 1270 C CA . LEU A 1 155 ? 14.204 -3.853 0.548 1.00 8.90 155 LEU A CA 1
ATOM 1271 C C . LEU A 1 155 ? 14.970 -3.025 -0.480 1.00 9.73 155 LEU A C 1
ATOM 1272 O O . LEU A 1 155 ? 16.081 -3.385 -0.864 1.00 9.49 155 LEU A O 1
ATOM 1277 N N . ALA A 1 156 ? 14.380 -1.911 -0.905 1.00 10.56 156 ALA A N 1
ATOM 1278 C CA . ALA A 1 156 ? 15.013 -1.045 -1.894 1.00 12.70 156 ALA A CA 1
ATOM 1279 C C . ALA A 1 156 ? 16.109 -0.162 -1.296 1.00 13.26 156 ALA A C 1
ATOM 1280 O O . ALA A 1 156 ? 17.049 0.224 -1.994 1.00 15.80 156 ALA A O 1
ATOM 1282 N N . ASN A 1 157 ? 15.991 0.148 -0.007 1.00 13.92 157 ASN A N 1
ATOM 1283 C CA . ASN A 1 157 ? 16.842 1.162 0.617 1.00 16.49 157 ASN A CA 1
ATOM 1284 C C . ASN A 1 157 ? 17.752 0.648 1.727 1.00 17.84 157 ASN A C 1
ATOM 1285 O O . ASN A 1 157 ? 18.563 1.401 2.275 1.00 18.56 157 ASN A O 1
ATOM 1290 N N . PHE A 1 158 ? 17.609 -0.634 2.050 1.00 18.92 158 PHE A N 1
ATOM 1291 C CA . PHE A 1 158 ? 18.495 -1.306 2.990 1.00 21.09 158 PHE A CA 1
ATOM 1292 C C . PHE A 1 158 ? 18.888 -2.669 2.413 1.00 22.74 158 PHE A C 1
ATOM 1293 O O . PHE A 1 158 ? 18.358 -3.699 2.833 1.00 23.54 158 PHE A O 1
ATOM 1301 N N . PRO A 1 159 ? 19.813 -2.678 1.434 1.00 25.36 159 PRO A N 1
ATOM 1302 C CA . PRO A 1 159 ? 20.199 -3.937 0.799 1.00 26.41 159 PRO A CA 1
ATOM 1303 C C . PRO A 1 159 ? 21.170 -4.757 1.652 1.00 27.81 159 PRO A C 1
ATOM 1304 O O . PRO A 1 159 ? 21.769 -4.230 2.594 1.00 28.25 159 PRO A O 1
ATOM 1308 N N . SER A 1 160 ? 21.308 -6.038 1.318 1.00 28.76 160 SER A N 1
ATOM 1309 C CA . SER A 1 160 ? 22.266 -6.918 1.980 1.00 30.06 160 SER A CA 1
ATOM 1310 C C . SER A 1 160 ? 23.657 -6.776 1.368 1.00 30.41 160 SER A C 1
ATOM 1311 O O . SER A 1 160 ? 23.808 -6.293 0.244 1.00 30.83 160 SER A O 1
ATOM 1314 N N . HIS B 1 3 ? 36.501 30.881 40.366 1.00 25.58 3 HIS B N 1
ATOM 1315 C CA . HIS B 1 3 ? 35.654 32.104 40.334 1.00 23.85 3 HIS B CA 1
ATOM 1316 C C . HIS B 1 3 ? 35.073 32.291 38.933 1.00 20.80 3 HIS B C 1
ATOM 1317 O O . HIS B 1 3 ? 35.742 32.020 37.928 1.00 21.14 3 HIS B O 1
ATOM 1324 N N . HIS B 1 4 ? 33.825 32.750 38.883 1.00 15.18 4 HIS B N 1
ATOM 1325 C CA . HIS B 1 4 ? 33.067 32.896 37.637 1.00 12.30 4 HIS B CA 1
ATOM 1326 C C . HIS B 1 4 ? 33.180 31.668 36.730 1.00 11.45 4 HIS B C 1
ATOM 1327 O O . HIS B 1 4 ? 33.472 31.770 35.530 1.00 10.78 4 HIS B O 1
ATOM 1334 N N . HIS B 1 5 ? 32.956 30.507 37.345 1.00 10.77 5 HIS B N 1
ATOM 1335 C CA . HIS B 1 5 ? 32.842 29.238 36.648 1.00 11.85 5 HIS B CA 1
ATOM 1336 C C . HIS B 1 5 ? 31.526 29.212 35.887 1.00 10.50 5 HIS B C 1
ATOM 1337 O O . HIS B 1 5 ? 30.559 29.862 36.290 1.00 10.86 5 HIS B O 1
ATOM 1344 N N . HIS B 1 6 ? 31.484 28.458 34.795 1.00 9.01 6 HIS B N 1
ATOM 1345 C CA . HIS B 1 6 ? 30.226 28.220 34.106 1.00 9.21 6 HIS B CA 1
ATOM 1346 C C . HIS B 1 6 ? 29.205 27.579 35.039 1.00 9.84 6 HIS B C 1
ATOM 1347 O O . HIS B 1 6 ? 29.537 26.659 35.798 1.00 10.26 6 HIS B O 1
ATOM 1354 N N . HIS B 1 7 ? 27.975 28.084 34.978 1.00 9.03 7 HIS B N 1
ATOM 1355 C CA A HIS B 1 7 ? 26.880 27.523 35.759 0.50 10.25 7 HIS B CA 1
ATOM 1356 C CA B HIS B 1 7 ? 26.860 27.567 35.766 0.50 9.13 7 HIS B CA 1
ATOM 1357 C C . HIS B 1 7 ? 25.817 26.943 34.843 1.00 9.59 7 HIS B C 1
ATOM 1358 O O . HIS B 1 7 ? 25.264 27.633 33.981 1.00 9.80 7 HIS B O 1
ATOM 1371 N N . HIS B 1 8 ? 25.546 25.657 35.029 1.00 9.28 8 HIS B N 1
ATOM 1372 C CA . HIS B 1 8 ? 24.526 24.982 34.245 1.00 9.73 8 HIS B CA 1
ATOM 1373 C C . HIS B 1 8 ? 23.154 25.329 34.798 1.00 9.87 8 HIS B C 1
ATOM 1374 O O . HIS B 1 8 ? 22.900 25.168 35.995 1.00 11.80 8 HIS B O 1
ATOM 1389 N N . ARG B 1 10 ? 19.429 24.181 34.888 1.00 6.86 10 ARG B N 1
ATOM 1390 C CA . ARG B 1 10 ? 18.637 22.976 34.653 1.00 7.73 10 ARG B CA 1
ATOM 1391 C C . ARG B 1 10 ? 17.487 23.269 33.702 1.00 7.68 10 ARG B C 1
ATOM 1392 O O . ARG B 1 10 ? 16.915 24.358 33.722 1.00 7.62 10 ARG B O 1
ATOM 1400 N N . LYS B 1 11 ? 17.171 22.288 32.859 1.00 8.17 11 LYS B N 1
ATOM 1401 C CA . LYS B 1 11 ? 16.171 22.446 31.813 1.00 7.12 11 LYS B CA 1
ATOM 1402 C C . LYS B 1 11 ? 15.256 21.233 31.790 1.00 7.46 11 LYS B C 1
ATOM 1403 O O . LYS B 1 11 ? 15.731 20.097 31.847 1.00 7.91 11 LYS B O 1
ATOM 1409 N N . ILE B 1 12 ? 13.951 21.480 31.708 1.00 5.88 12 ILE B N 1
ATOM 1410 C CA . ILE B 1 12 ? 12.971 20.395 31.629 1.00 5.53 12 ILE B CA 1
ATOM 1411 C C . ILE B 1 12 ? 12.118 20.538 30.373 1.00 4.63 12 ILE B C 1
ATOM 1412 O O . ILE B 1 12 ? 11.516 21.587 30.141 1.00 6.02 12 ILE B O 1
ATOM 1417 N N . TYR B 1 13 ? 12.075 19.479 29.565 1.00 5.08 13 TYR B N 1
ATOM 1418 C CA . TYR B 1 13 ? 11.192 19.437 28.408 1.00 4.59 13 TYR B CA 1
ATOM 1419 C C . TYR B 1 13 ? 9.764 19.169 28.867 1.00 4.63 13 TYR B C 1
ATOM 1420 O O . TYR B 1 13 ? 9.508 18.232 29.626 1.00 5.18 13 TYR B O 1
ATOM 1429 N N . ILE B 1 14 ? 8.849 20.013 28.408 1.00 5.18 14 ILE B N 1
ATOM 1430 C CA . ILE B 1 14 ? 7.471 20.009 28.884 1.00 5.73 14 ILE B CA 1
ATOM 1431 C C . ILE B 1 14 ? 6.598 19.309 27.848 1.00 5.92 14 ILE B C 1
ATOM 1432 O O . ILE B 1 14 ? 5.995 19.954 26.979 1.00 6.07 14 ILE B O 1
ATOM 1437 N N . ALA B 1 15 ? 6.552 17.983 27.944 1.00 5.57 15 ALA B N 1
ATOM 1438 C CA . ALA B 1 15 ? 5.808 17.158 26.990 1.00 5.23 15 ALA B CA 1
ATOM 1439 C C . ALA B 1 15 ? 4.365 17.002 27.437 1.00 5.65 15 ALA B C 1
ATOM 1440 O O . ALA B 1 15 ? 4.090 16.805 28.621 1.00 5.50 15 ALA B O 1
ATOM 1442 N N . GLY B 1 16 ? 3.437 17.101 26.492 1.00 4.92 16 GLY B N 1
ATOM 1443 C CA . GLY B 1 16 ? 2.032 16.925 26.830 1.00 4.91 16 GLY B CA 1
ATOM 1444 C C . GLY B 1 16 ? 1.083 17.580 25.852 1.00 6.20 16 GLY B C 1
ATOM 1445 O O . GLY B 1 16 ? 1.487 18.471 25.103 1.00 6.22 16 GLY B O 1
ATOM 1446 N N . PRO B 1 17 ? -0.185 17.139 25.852 1.00 6.35 17 PRO B N 1
ATOM 1447 C CA . PRO B 1 17 ? -1.185 17.632 24.906 1.00 7.07 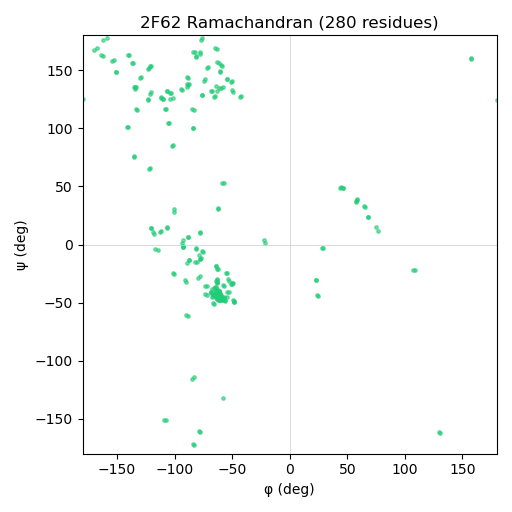17 PRO B CA 1
ATOM 1448 C C . PRO B 1 17 ? -1.794 19.001 25.224 1.00 8.06 17 PRO B C 1
ATOM 1449 O O . PRO B 1 17 ? -2.756 19.392 24.564 1.00 7.47 17 PRO B O 1
ATOM 1453 N N . ALA B 1 18 ? -1.234 19.723 26.197 1.00 9.04 18 ALA B N 1
ATOM 1454 C CA . ALA B 1 18 ? -1.667 21.100 26.475 1.00 8.98 18 ALA B CA 1
ATOM 1455 C C . ALA B 1 18 ? -1.640 21.967 25.218 1.00 9.35 18 ALA B C 1
ATOM 1456 O O . ALA B 1 18 ? -2.453 22.884 25.077 1.00 8.47 18 ALA B O 1
ATOM 1458 N N . VAL B 1 19 ? -0.711 21.666 24.310 1.00 8.82 19 VAL B N 1
ATOM 1459 C CA . VAL B 1 19 ? -0.589 22.375 23.032 1.00 7.94 19 VAL B CA 1
ATOM 1460 C C . VAL B 1 19 ? -1.897 22.377 22.220 1.00 7.30 19 VAL B C 1
ATOM 1461 O O . VAL B 1 19 ? -2.124 23.271 21.396 1.00 7.17 19 VAL B O 1
ATOM 1465 N N . PHE B 1 20 ? -2.758 21.392 22.472 1.00 6.46 20 PHE B N 1
ATOM 1466 C CA . PHE B 1 20 ? -4.027 21.269 21.751 1.00 6.03 20 PHE B CA 1
ATOM 1467 C C . PHE B 1 20 ? -5.206 21.961 22.442 1.00 6.24 20 PHE B C 1
ATOM 1468 O O . PHE B 1 20 ? -6.318 21.963 21.916 1.00 6.65 20 PHE B O 1
ATOM 1476 N N . ASN B 1 21 ? -4.964 22.551 23.611 1.00 6.78 21 ASN B N 1
ATOM 1477 C CA . ASN B 1 21 ? -5.982 23.381 24.248 1.00 7.01 21 ASN B CA 1
ATOM 1478 C C . ASN B 1 21 ? -6.340 24.541 23.324 1.00 6.60 21 ASN B C 1
ATOM 1479 O O . ASN B 1 21 ? -5.526 24.922 22.480 1.00 6.22 21 ASN B O 1
ATOM 1484 N N . PRO B 1 22 ? -7.566 25.088 23.451 1.00 7.08 22 PRO B N 1
ATOM 1485 C CA . PRO B 1 22 ? -7.951 26.232 22.620 1.00 7.86 22 PRO B CA 1
ATOM 1486 C C . PRO B 1 22 ? -6.938 27.384 22.630 1.00 9.30 22 PRO B C 1
ATOM 1487 O O . PRO B 1 22 ? -6.768 28.051 21.609 1.00 11.60 22 PRO B O 1
ATOM 1491 N N . ASP B 1 23 ? -6.268 27.601 23.762 1.00 8.92 23 ASP B N 1
ATOM 1492 C CA . ASP B 1 23 ? -5.264 28.665 23.884 1.00 10.89 23 ASP B CA 1
ATOM 1493 C C . ASP B 1 23 ? -3.851 28.219 23.477 1.00 12.21 23 ASP B C 1
ATOM 1494 O O . ASP B 1 23 ? -2.868 28.909 23.765 1.00 11.93 23 ASP B O 1
ATOM 1507 N N . GLY B 1 25 ? -2.141 26.006 24.764 1.00 10.65 25 GLY B N 1
ATOM 1508 C CA . GLY B 1 25 ? -1.395 25.624 25.962 1.00 11.03 25 GLY B CA 1
ATOM 1509 C C . GLY B 1 25 ? -0.961 26.775 26.849 1.00 11.71 25 GLY B C 1
ATOM 1510 O O . GLY B 1 25 ? -0.313 26.559 27.869 1.00 12.13 25 GLY B O 1
ATOM 1511 N N . ALA B 1 26 ? -1.329 27.996 26.470 1.00 12.57 26 ALA B N 1
ATOM 1512 C CA . ALA B 1 26 ? -0.897 29.196 27.191 1.00 12.79 26 ALA B CA 1
ATOM 1513 C C . ALA B 1 26 ? -1.076 29.107 28.710 1.00 14.02 26 ALA B C 1
ATOM 1514 O O . ALA B 1 26 ? -0.137 29.386 29.455 1.00 14.31 26 ALA B O 1
ATOM 1516 N N . SER B 1 27 ? -2.263 28.701 29.166 1.00 13.95 27 SER B N 1
ATOM 1517 C CA . SER B 1 27 ? -2.551 28.626 30.607 1.00 14.34 27 SER B CA 1
ATOM 1518 C C . SER B 1 27 ? -1.687 27.592 31.336 1.00 13.97 27 SER B C 1
ATOM 1519 O O . SER B 1 27 ? -1.193 27.854 32.435 1.00 13.91 27 SER B O 1
ATOM 1522 N N . TYR B 1 28 ? -1.506 26.427 30.716 1.00 11.89 28 TYR B N 1
ATOM 1523 C CA . TYR B 1 28 ? -0.655 25.372 31.268 1.00 12.07 28 TYR B CA 1
ATOM 1524 C C . TYR B 1 28 ? 0.799 25.818 31.295 1.00 11.66 28 TYR B C 1
ATOM 1525 O O . TYR B 1 28 ? 1.462 25.730 32.333 1.00 11.41 28 TYR B O 1
ATOM 1534 N N . TYR B 1 29 ? 1.285 26.305 30.153 1.00 11.00 29 TYR B N 1
ATOM 1535 C CA . TYR B 1 29 ? 2.674 26.739 30.028 1.00 9.82 29 TYR B CA 1
ATOM 1536 C C . TYR B 1 29 ? 3.008 27.916 30.938 1.00 9.66 29 TYR B C 1
ATOM 1537 O O . TYR B 1 29 ? 4.092 27.956 31.507 1.00 10.61 29 TYR B O 1
ATOM 1546 N N . ASN B 1 30 ? 2.078 28.857 31.090 1.00 10.25 30 ASN B N 1
ATOM 1547 C CA . ASN B 1 30 ? 2.294 29.978 32.009 1.00 11.65 30 ASN B CA 1
ATOM 1548 C C . ASN B 1 30 ? 2.457 29.512 33.452 1.00 11.31 30 ASN B C 1
ATOM 1549 O O . ASN B 1 30 ? 3.320 30.012 34.175 1.00 11.59 30 ASN B O 1
ATOM 1554 N N . LYS B 1 31 ? 1.636 28.543 33.855 1.00 10.92 31 LYS B N 1
ATOM 1555 C CA . LYS B 1 31 ? 1.735 27.942 35.182 1.00 11.81 31 LYS B CA 1
ATOM 1556 C C . LYS B 1 31 ? 3.063 27.206 35.356 1.00 10.31 31 LYS B C 1
ATOM 1557 O O . LYS B 1 31 ? 3.706 27.311 36.406 1.00 10.42 31 LYS B O 1
ATOM 1563 N N . VAL B 1 32 ? 3.468 26.476 34.316 1.00 9.91 32 VAL B N 1
ATOM 1564 C CA . VAL B 1 32 ? 4.753 25.783 34.297 1.00 9.02 32 VAL B CA 1
ATOM 1565 C C . VAL B 1 32 ? 5.903 26.792 34.411 1.00 9.93 32 VAL B C 1
ATOM 1566 O O . VAL B 1 32 ? 6.810 26.613 35.233 1.00 9.11 32 VAL B O 1
ATOM 1570 N N . ARG B 1 33 ? 5.842 27.856 33.609 1.00 9.89 33 ARG B N 1
ATOM 1571 C CA A ARG B 1 33 ? 6.870 28.900 33.631 0.50 10.70 33 ARG B CA 1
ATOM 1572 C CA B ARG B 1 33 ? 6.867 28.902 33.629 0.50 10.25 33 ARG B CA 1
ATOM 1573 C C . ARG B 1 33 ? 7.042 29.498 35.027 1.00 10.27 33 ARG B C 1
ATOM 1574 O O . ARG B 1 33 ? 8.165 29.666 35.499 1.00 10.26 33 ARG B O 1
ATOM 1589 N N . GLU B 1 34 ? 5.925 29.807 35.685 1.00 11.00 34 GLU B N 1
ATOM 1590 C CA . GLU B 1 34 ? 5.953 30.423 37.015 1.00 12.51 34 GLU B CA 1
ATOM 1591 C C . GLU B 1 34 ? 6.553 29.493 38.070 1.00 11.32 34 GLU B C 1
ATOM 1592 O O . GLU B 1 34 ? 7.356 29.923 38.903 1.00 12.64 34 GLU B O 1
ATOM 1598 N N . LEU B 1 35 ? 6.162 28.222 38.024 1.00 10.00 35 LEU B N 1
ATOM 1599 C CA . LEU B 1 35 ? 6.646 27.221 38.970 1.00 10.33 35 LEU B CA 1
ATOM 1600 C C . LEU B 1 35 ? 8.149 26.993 38.823 1.00 9.16 35 LEU B C 1
ATOM 1601 O O . LEU B 1 35 ? 8.878 26.943 39.815 1.00 9.37 35 LEU B O 1
ATOM 1606 N N . LEU B 1 36 ? 8.605 26.867 37.581 1.00 8.75 36 LEU B N 1
ATOM 1607 C CA . LEU B 1 36 ? 10.009 26.572 37.307 1.00 7.78 36 LEU B CA 1
ATOM 1608 C C . LEU B 1 36 ? 10.924 27.769 37.554 1.00 8.40 36 LEU B C 1
ATOM 1609 O O . LEU B 1 36 ? 12.049 27.601 38.024 1.00 8.66 36 LEU B O 1
ATOM 1614 N N . LYS B 1 37 ? 10.430 28.968 37.246 1.00 8.96 37 LYS B N 1
ATOM 1615 C CA . LYS B 1 37 ? 11.170 30.218 37.468 1.00 10.16 37 LYS B CA 1
ATOM 1616 C C . LYS B 1 37 ? 11.672 30.336 38.908 1.00 11.14 37 LYS B C 1
ATOM 1617 O O . LYS B 1 37 ? 12.805 30.762 39.152 1.00 10.63 37 LYS B O 1
ATOM 1623 N N . LYS B 1 38 ? 10.823 29.942 39.853 1.00 11.94 38 LYS B N 1
ATOM 1624 C CA . LYS B 1 38 ? 11.128 30.053 41.281 1.00 12.40 38 LYS B CA 1
ATOM 1625 C C . LYS B 1 38 ? 12.326 29.200 41.699 1.00 12.44 38 LYS B C 1
ATOM 1626 O O . LYS B 1 38 ? 12.953 29.463 42.730 1.00 13.37 38 LYS B O 1
ATOM 1632 N N . GLU B 1 39 ? 12.644 28.194 40.887 1.00 11.83 39 GLU B N 1
ATOM 1633 C CA . GLU B 1 39 ? 13.729 27.261 41.182 1.00 10.36 39 GLU B CA 1
ATOM 1634 C C . GLU B 1 39 ? 14.897 27.394 40.208 1.00 10.23 39 GLU B C 1
ATOM 1635 O O . GLU B 1 39 ? 15.798 26.552 40.197 1.00 11.56 39 GLU B O 1
ATOM 1641 N N . ASN B 1 40 ? 14.875 28.451 39.395 1.00 9.10 40 ASN B N 1
ATOM 1642 C CA . ASN B 1 40 ? 15.900 28.687 38.372 1.00 9.81 40 ASN B CA 1
ATOM 1643 C C . ASN B 1 40 ? 16.019 27.517 37.385 1.00 9.48 40 ASN B C 1
ATOM 1644 O O . ASN B 1 40 ? 17.114 27.154 36.941 1.00 10.16 40 ASN B O 1
ATOM 1649 N N . VAL B 1 41 ? 14.874 26.929 37.058 1.00 8.58 41 VAL B N 1
ATOM 1650 C CA . VAL B 1 41 ? 14.807 25.863 36.064 1.00 8.14 41 VAL B CA 1
ATOM 1651 C C . VAL B 1 41 ? 14.150 26.416 34.811 1.00 9.16 41 VAL B C 1
ATOM 1652 O O . VAL B 1 41 ? 13.169 27.162 34.893 1.00 10.23 41 VAL B O 1
ATOM 1664 N N . PRO B 1 43 ? 11.950 25.932 31.477 1.00 7.51 43 PRO B N 1
ATOM 1665 C CA . PRO B 1 43 ? 11.083 25.065 30.687 1.00 7.36 43 PRO B CA 1
ATOM 1666 C C . PRO B 1 43 ? 11.464 25.095 29.207 1.00 7.51 43 PRO B C 1
ATOM 1667 O O . PRO B 1 43 ? 11.733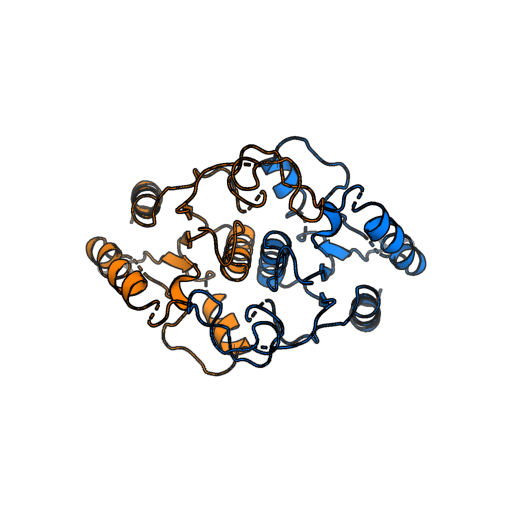 26.163 28.652 1.00 8.61 43 PRO B O 1
ATOM 1671 N N . LEU B 1 44 ? 11.513 23.917 28.591 1.00 6.51 44 LEU B N 1
ATOM 1672 C CA . LEU B 1 44 ? 11.655 23.806 27.146 1.00 6.46 44 LEU B CA 1
ATOM 1673 C C . LEU B 1 44 ? 10.286 23.402 26.630 1.00 6.64 44 LEU B C 1
ATOM 1674 O O . LEU B 1 44 ? 9.843 22.262 26.814 1.00 7.80 44 LEU B O 1
ATOM 1679 N N . ILE B 1 45 ? 9.598 24.373 26.037 1.00 8.19 45 ILE B N 1
ATOM 1680 C CA . ILE B 1 45 ? 8.190 24.243 25.687 1.00 8.44 45 ILE B CA 1
ATOM 1681 C C . ILE B 1 45 ? 8.049 24.006 24.183 1.00 7.95 45 ILE B C 1
ATOM 1682 O O . ILE B 1 45 ? 8.663 24.714 23.391 1.00 9.08 45 ILE B O 1
ATOM 1687 N N . PRO B 1 46 ? 7.264 22.981 23.794 1.00 8.20 46 PRO B N 1
ATOM 1688 C CA . PRO B 1 46 ? 7.131 22.565 22.389 1.00 8.59 46 PRO B CA 1
ATOM 1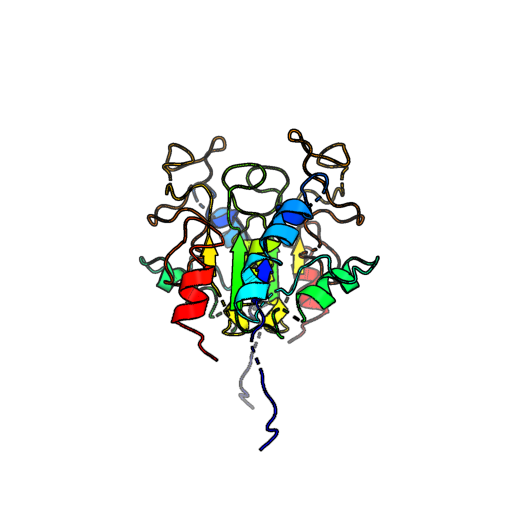689 C C . PRO B 1 46 ? 6.824 23.677 21.387 1.00 8.90 46 PRO B C 1
ATOM 1690 O O . PRO B 1 46 ? 7.281 23.600 20.245 1.00 9.82 46 PRO B O 1
ATOM 1694 N N . THR B 1 47 ? 6.072 24.689 21.814 1.00 9.07 47 THR B N 1
ATOM 1695 C CA . THR B 1 47 ? 5.642 25.777 20.932 1.00 9.64 47 THR B CA 1
ATOM 1696 C C . THR B 1 47 ? 6.574 26.989 20.930 1.00 10.36 47 THR B C 1
ATOM 1697 O O . THR B 1 47 ? 6.323 27.960 20.213 1.00 8.57 47 THR B O 1
ATOM 1701 N N . ASP B 1 48 ? 7.638 26.946 21.730 1.00 11.24 48 ASP B N 1
ATOM 1702 C CA . ASP B 1 48 ? 8.587 28.061 21.778 1.00 13.43 48 ASP B CA 1
ATOM 1703 C C . ASP B 1 48 ? 9.279 28.269 20.430 1.00 14.34 48 ASP B C 1
ATOM 1704 O O . ASP B 1 48 ? 9.754 27.313 19.811 1.00 14.04 48 ASP B O 1
ATOM 1709 N N . ASN B 1 49 ? 9.303 29.525 19.983 1.00 15.56 49 ASN B N 1
ATOM 1710 C CA . ASN B 1 49 ? 9.873 29.911 18.686 1.00 16.20 49 ASN B CA 1
ATOM 1711 C C . ASN B 1 49 ? 9.420 28.987 17.553 1.00 16.45 49 ASN B C 1
ATOM 1712 O O . ASN B 1 49 ? 10.234 28.514 16.754 1.00 17.21 49 ASN B O 1
ATOM 1717 N N . GLU B 1 50 ? 8.111 28.751 17.488 1.00 14.82 50 GLU B N 1
ATOM 1718 C CA . GLU B 1 50 ? 7.550 27.710 16.626 1.00 16.39 50 GLU B CA 1
ATOM 1719 C C . GLU B 1 50 ? 7.741 27.994 15.139 1.00 14.68 50 GLU B C 1
ATOM 1720 O O . GLU B 1 50 ? 7.394 29.068 14.644 1.00 14.54 50 GLU B O 1
ATOM 1726 N N . ALA B 1 51 ? 8.310 27.014 14.444 1.00 14.11 51 ALA B N 1
ATOM 1727 C CA . ALA B 1 51 ? 8.486 27.073 13.000 1.00 12.42 51 ALA B CA 1
ATOM 1728 C C . ALA B 1 51 ? 7.157 26.782 12.308 1.00 11.65 51 ALA B C 1
ATOM 1729 O O . ALA B 1 51 ? 6.159 26.476 12.967 1.00 13.39 51 ALA B O 1
ATOM 1731 N N . THR B 1 52 ? 7.143 26.877 10.985 1.00 11.15 52 THR B N 1
ATOM 1732 C CA . THR B 1 52 ? 5.915 26.677 10.222 1.00 11.65 52 THR B CA 1
ATOM 1733 C C . THR B 1 52 ? 5.827 25.284 9.602 1.00 11.93 52 THR B C 1
ATOM 1734 O O . THR B 1 52 ? 4.729 24.789 9.343 1.00 11.47 52 THR B O 1
ATOM 1738 N N . GLU B 1 53 ? 6.981 24.660 9.368 1.00 11.32 53 GLU B N 1
ATOM 1739 C CA . GLU B 1 53 ? 7.025 23.347 8.725 1.00 11.70 53 GLU B CA 1
ATOM 1740 C C . GLU B 1 53 ? 7.073 22.228 9.756 1.00 8.44 53 GLU B C 1
ATOM 1741 O O . GLU B 1 53 ? 7.845 22.285 10.712 1.00 7.87 53 GLU B O 1
ATOM 1747 N N . ALA B 1 54 ? 6.246 21.209 9.542 1.00 7.10 54 ALA B N 1
ATOM 1748 C CA . ALA B 1 54 ? 6.158 20.066 10.453 1.00 5.26 54 ALA B CA 1
ATOM 1749 C C . ALA B 1 54 ? 7.523 19.482 10.834 1.00 7.02 54 ALA B C 1
ATOM 1750 O O . ALA B 1 54 ? 7.807 19.270 12.017 1.00 6.11 54 ALA B O 1
ATOM 1752 N N . LEU B 1 55 ? 8.367 19.223 9.837 1.00 6.64 55 LEU B N 1
ATOM 1753 C CA . LEU B 1 55 ? 9.674 18.617 10.100 1.00 6.31 55 LEU B CA 1
ATOM 1754 C C . LEU B 1 55 ? 10.578 19.502 10.949 1.00 6.98 55 LEU B C 1
ATOM 1755 O O . LEU B 1 55 ? 11.376 18.994 11.733 1.00 6.69 55 LEU B O 1
ATOM 1760 N N . ASP B 1 56 ? 10.447 20.819 10.789 1.00 6.53 56 ASP B N 1
ATOM 1761 C CA . ASP B 1 56 ? 11.229 21.775 11.569 1.00 8.11 56 ASP B CA 1
ATOM 1762 C C . ASP B 1 56 ? 10.760 21.810 13.023 1.00 8.09 56 ASP B C 1
ATOM 1763 O O . ASP B 1 56 ? 11.574 21.817 13.952 1.00 7.18 56 ASP B O 1
ATOM 1768 N N . ILE B 1 57 ? 9.444 21.815 13.219 1.00 6.50 57 ILE B N 1
ATOM 1769 C CA . ILE B 1 57 ? 8.872 21.732 14.559 1.00 5.94 57 ILE B CA 1
ATOM 1770 C C . ILE B 1 57 ? 9.335 20.453 15.254 1.00 7.16 57 ILE B C 1
ATOM 1771 O O . ILE B 1 57 ? 9.782 20.485 16.405 1.00 7.69 57 ILE B O 1
ATOM 1776 N N . ARG B 1 58 ? 9.243 19.334 14.541 1.00 6.00 58 ARG B N 1
ATOM 1777 C CA . ARG B 1 58 ? 9.664 18.057 15.090 1.00 5.86 58 ARG B CA 1
ATOM 1778 C C . ARG B 1 58 ? 11.142 18.073 15.455 1.00 7.46 58 ARG B C 1
ATOM 1779 O O . ARG B 1 58 ? 11.512 17.658 16.553 1.00 7.54 58 ARG B O 1
ATOM 1787 N N . GLN B 1 59 ? 11.981 18.574 14.549 1.00 7.02 59 GLN B N 1
ATOM 1788 C CA . GLN B 1 59 ? 13.422 18.602 14.806 1.00 9.23 59 GLN B CA 1
ATOM 1789 C C . GLN B 1 59 ? 13.772 19.451 16.024 1.00 8.24 59 GLN B C 1
ATOM 1790 O O . GLN B 1 59 ? 14.606 19.051 16.846 1.00 9.39 59 GLN B O 1
ATOM 1796 N N . LYS B 1 60 ? 13.123 20.606 16.149 1.00 8.30 60 LYS B N 1
ATOM 1797 C CA . LYS B 1 60 ? 13.365 21.490 17.292 1.00 10.02 60 LYS B CA 1
ATOM 1798 C C . LYS B 1 60 ? 12.958 20.803 18.594 1.00 9.19 60 LYS B C 1
ATOM 1799 O O . LYS B 1 60 ? 13.639 20.930 19.613 1.00 8.83 60 LYS B O 1
ATOM 1805 N N . ASN B 1 61 ? 11.853 20.064 18.558 1.00 7.43 61 ASN B N 1
ATOM 1806 C CA . ASN B 1 61 ? 11.393 19.357 19.744 1.00 6.91 61 ASN B CA 1
ATOM 1807 C C . ASN B 1 61 ? 12.310 18.207 20.140 1.00 7.46 61 ASN B C 1
ATOM 1808 O O . ASN B 1 61 ? 12.611 18.023 21.319 1.00 7.35 61 ASN B O 1
ATOM 1813 N N . ILE B 1 62 ? 12.786 17.456 19.152 1.00 7.27 62 ILE B N 1
ATOM 1814 C CA . ILE B 1 62 ? 13.778 16.422 19.426 1.00 7.44 62 ILE B CA 1
ATOM 1815 C C . ILE B 1 62 ? 15.058 17.032 20.010 1.00 7.53 62 ILE B C 1
ATOM 1816 O O . ILE B 1 62 ? 15.636 16.483 20.950 1.00 7.81 62 ILE B O 1
ATOM 1821 N N . GLN B 1 63 ? 15.481 18.172 19.467 1.00 8.04 63 GLN B N 1
ATOM 1822 C CA . GLN B 1 63 ? 16.665 18.851 19.981 1.00 8.99 63 GLN B CA 1
ATOM 1823 C C . GLN B 1 63 ? 16.475 19.281 21.432 1.00 8.88 63 GLN B C 1
ATOM 1824 O O . GLN B 1 63 ? 17.399 19.171 22.241 1.00 8.06 63 GLN B O 1
ATOM 1838 N N . ILE B 1 65 ? 14.679 17.785 23.638 1.00 7.96 65 ILE B N 1
ATOM 1839 C CA . ILE B 1 65 ? 14.840 16.574 24.430 1.00 7.17 65 ILE B CA 1
ATOM 1840 C C . ILE B 1 65 ? 16.321 16.226 24.597 1.00 7.08 65 ILE B C 1
ATOM 1841 O O . ILE B 1 65 ? 16.765 15.890 25.695 1.00 8.50 65 ILE B O 1
ATOM 1846 N N . LYS B 1 66 ? 17.086 16.323 23.513 1.00 8.16 66 LYS B N 1
ATOM 1847 C CA . LYS B 1 66 ? 18.532 16.111 23.586 1.00 8.53 66 LYS B CA 1
ATOM 1848 C C . LYS B 1 66 ? 19.193 17.062 24.587 1.00 9.16 66 LYS B C 1
ATOM 1849 O O . LYS B 1 66 ? 20.135 16.675 25.284 1.00 10.42 66 LYS B O 1
ATOM 1855 N N . ASP B 1 67 ? 18.672 18.286 24.671 1.00 8.99 67 ASP B N 1
ATOM 1856 C CA . ASP B 1 67 ? 19.280 19.356 25.472 1.00 10.84 67 ASP B CA 1
ATOM 1857 C C . ASP B 1 67 ? 18.816 19.375 26.931 1.00 8.75 67 ASP B C 1
ATOM 1858 O O . ASP B 1 67 ? 19.413 20.060 27.770 1.00 11.38 67 ASP B O 1
ATOM 1863 N N . CYS B 1 68 ? 17.755 18.632 27.239 1.00 8.14 68 CYS B N 1
ATOM 1864 C CA . CYS B 1 68 ? 17.137 18.714 28.558 1.00 8.25 68 CYS B CA 1
ATOM 1865 C C . CYS B 1 68 ? 17.861 17.876 29.608 1.00 8.61 68 CYS B C 1
ATOM 1866 O O . CYS B 1 68 ? 18.632 16.969 29.282 1.00 8.91 68 CYS B O 1
ATOM 1869 N N . ASP B 1 69 ? 17.606 18.203 30.870 1.00 7.56 69 ASP B N 1
ATOM 1870 C CA . ASP B 1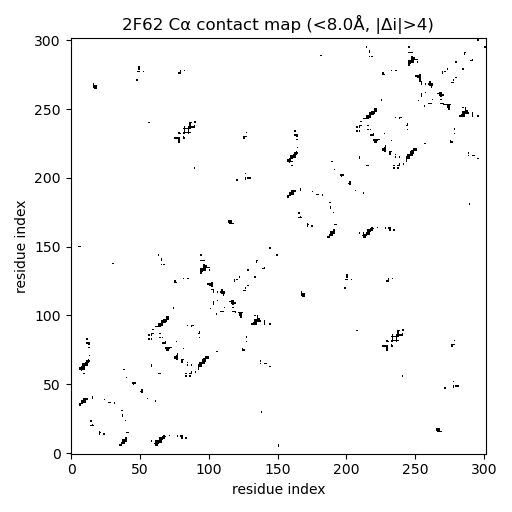 69 ? 18.059 17.388 31.989 1.00 8.68 69 ASP B CA 1
ATOM 1871 C C . ASP B 1 69 ? 17.011 16.343 32.348 1.00 9.28 69 ASP B C 1
ATOM 1872 O O . ASP B 1 69 ? 17.345 15.249 32.803 1.00 10.19 69 ASP B O 1
ATOM 1877 N N . ALA B 1 70 ? 15.744 16.692 32.150 1.00 6.80 70 ALA B N 1
ATOM 1878 C CA . ALA B 1 70 ? 14.639 15.756 32.349 1.00 5.72 70 ALA B CA 1
ATOM 1879 C C . ALA B 1 70 ? 13.457 16.122 31.469 1.00 5.59 70 ALA B C 1
ATOM 1880 O O . ALA B 1 70 ? 13.339 17.260 31.010 1.00 6.67 70 ALA B O 1
ATOM 1882 N N . VAL B 1 71 ? 12.597 15.136 31.226 1.00 6.62 71 VAL B N 1
ATOM 1883 C CA . VAL B 1 71 ? 11.296 15.362 30.622 1.00 6.55 71 VAL B CA 1
ATOM 1884 C C . VAL B 1 71 ? 10.255 15.190 31.713 1.00 6.56 71 VAL B C 1
ATOM 1885 O O . VAL B 1 71 ? 10.319 14.222 32.469 1.00 7.86 71 VAL B O 1
ATOM 1889 N N . ILE B 1 72 ? 9.326 16.136 31.824 1.00 6.19 72 ILE B N 1
ATOM 1890 C CA . ILE B 1 72 ? 8.092 15.888 32.566 1.00 6.95 72 ILE B CA 1
ATOM 1891 C C . ILE B 1 72 ? 6.982 15.769 31.536 1.00 6.23 72 ILE B C 1
ATOM 1892 O O . ILE B 1 72 ? 6.706 16.724 30.792 1.00 6.56 72 ILE B O 1
ATOM 1897 N N . ALA B 1 73 ? 6.378 14.581 31.482 1.00 6.59 73 ALA B N 1
ATOM 1898 C CA . ALA B 1 73 ? 5.405 14.234 30.448 1.00 6.04 73 ALA B CA 1
ATOM 1899 C C . ALA B 1 73 ? 4.007 14.071 31.017 1.00 6.03 73 ALA B C 1
ATOM 1900 O O . ALA B 1 73 ? 3.793 13.309 31.968 1.00 6.90 73 ALA B O 1
ATOM 1902 N N . ASP B 1 74 ? 3.072 14.809 30.429 1.00 5.50 74 ASP B N 1
ATOM 1903 C CA . ASP B 1 74 ? 1.664 14.711 30.774 1.00 6.40 74 ASP B CA 1
ATOM 1904 C C . ASP B 1 74 ? 1.045 13.567 29.991 1.00 6.23 74 ASP B C 1
ATOM 1905 O O . ASP B 1 74 ? 0.730 13.713 28.811 1.00 6.42 74 ASP B O 1
ATOM 1910 N N . LEU B 1 75 ? 0.885 12.426 30.662 1.00 5.48 75 LEU B N 1
ATOM 1911 C CA . LEU B 1 75 ? 0.284 11.237 30.050 1.00 6.54 75 LEU B CA 1
ATOM 1912 C C . LEU B 1 75 ? -1.178 11.067 30.455 1.00 6.60 75 LEU B C 1
ATOM 1913 O O . LEU B 1 75 ? -1.695 9.949 30.495 1.00 6.84 75 LEU B O 1
ATOM 1918 N N . SER B 1 76 ? -1.850 12.190 30.711 1.00 5.95 76 SER B N 1
ATOM 1919 C CA . SER B 1 76 ? -3.280 12.188 31.014 1.00 6.46 76 SER B CA 1
ATOM 1920 C C . SER B 1 76 ? -4.075 11.664 29.822 1.00 6.13 76 SER B C 1
ATOM 1921 O O . SER B 1 76 ? -3.600 11.728 28.682 1.00 6.52 76 SER B O 1
ATOM 1924 N N . PRO B 1 77 ? -5.291 11.155 30.071 1.00 6.32 77 PRO B N 1
ATOM 1925 C CA . PRO B 1 77 ? -6.161 10.751 28.974 1.00 6.03 77 PRO B CA 1
ATOM 1926 C C . PRO B 1 77 ? -6.281 11.854 27.929 1.00 6.34 77 PRO B C 1
ATOM 1927 O O . PRO B 1 77 ? -6.492 13.020 28.274 1.00 7.43 77 PRO B O 1
ATOM 1931 N N . PHE B 1 78 ? -6.126 11.477 26.665 1.00 6.30 78 PHE B N 1
ATOM 1932 C CA . PHE B 1 78 ? -6.288 12.404 25.554 1.00 6.64 78 PHE B CA 1
ATOM 1933 C C . PHE B 1 78 ? -7.155 11.748 24.494 1.00 6.38 78 PHE B C 1
ATOM 1934 O O . PHE B 1 78 ? -6.773 10.724 23.920 1.00 7.21 78 PHE B O 1
ATOM 1942 N N . ARG B 1 79 ? -8.325 12.338 24.251 1.00 6.19 79 ARG B N 1
ATOM 1943 C CA . ARG B 1 79 ? -9.290 11.822 23.269 1.00 6.64 79 ARG B CA 1
ATOM 1944 C C . ARG B 1 79 ? -9.723 10.391 23.596 1.00 8.81 79 ARG B C 1
ATOM 1945 O O . ARG B 1 79 ? -9.913 9.561 22.707 1.00 10.49 79 ARG B O 1
ATOM 1953 N N . GLY B 1 80 ? -9.889 10.131 24.891 1.00 7.40 80 GLY B N 1
ATOM 1954 C CA . GLY B 1 80 ? -10.217 8.804 25.400 1.00 7.85 80 GLY B CA 1
ATOM 1955 C C . GLY B 1 80 ? -9.267 8.444 26.522 1.00 8.33 80 GLY B C 1
ATOM 1956 O O . GLY B 1 80 ? -8.601 9.314 27.077 1.00 10.54 80 GLY B O 1
ATOM 1957 N N . HIS B 1 81 ? -9.173 7.155 26.836 1.00 6.27 81 HIS B N 1
ATOM 1958 C CA . HIS B 1 81 ? -8.351 6.695 27.958 1.00 7.13 81 HIS B CA 1
ATOM 1959 C C . HIS B 1 81 ? -6.846 6.631 27.688 1.00 7.32 81 HIS B C 1
ATOM 1960 O O . HIS B 1 81 ? -6.059 6.466 28.624 1.00 9.31 81 HIS B O 1
ATOM 1967 N N . GLU B 1 82 ? -6.446 6.750 26.423 1.00 6.26 82 GLU B N 1
ATOM 1968 C CA . GLU B 1 82 ? -5.036 6.617 26.042 1.00 6.56 82 GLU B CA 1
ATOM 1969 C C . GLU B 1 82 ? -4.348 7.976 26.120 1.00 6.93 82 GLU B C 1
ATOM 1970 O O . GLU B 1 82 ? -4.972 8.991 25.805 1.00 7.67 82 GLU B O 1
ATOM 1976 N N . PRO B 1 83 ? -3.062 8.006 26.528 1.00 6.54 83 PRO B N 1
ATOM 1977 C CA . PRO B 1 83 ? -2.302 9.262 26.455 1.00 7.15 83 PRO B CA 1
ATOM 1978 C C . PRO B 1 83 ? -2.103 9.749 25.019 1.00 7.43 83 PRO B C 1
ATOM 1979 O O . PRO B 1 83 ? -2.368 9.014 24.065 1.00 7.61 83 PRO B O 1
ATOM 1983 N N . ASP B 1 84 ? -1.629 10.982 24.882 1.00 6.53 84 ASP B N 1
ATOM 1984 C CA . ASP B 1 84 ? -1.315 11.575 23.584 1.00 6.43 84 ASP B CA 1
ATOM 1985 C C . ASP B 1 84 ? -0.106 10.904 22.931 1.00 6.94 84 ASP B C 1
ATOM 1986 O O . ASP B 1 84 ? 0.932 10.732 23.569 1.00 6.83 84 ASP B O 1
ATOM 1991 N N . CYS B 1 85 ? -0.242 10.549 21.654 1.00 6.68 85 CYS B N 1
ATOM 1992 C CA A CYS B 1 85 ? 0.838 9.840 20.972 0.50 5.96 85 CYS B CA 1
ATOM 1993 C CA B CYS B 1 85 ? 0.816 9.889 20.872 0.50 6.99 85 CYS B CA 1
ATOM 1994 C C . CYS B 1 85 ? 2.081 10.703 20.698 1.00 7.18 85 CYS B C 1
ATOM 1995 O O . CYS B 1 85 ? 3.191 10.159 20.612 1.00 7.60 85 CYS B O 1
ATOM 2000 N N . GLY B 1 86 ? 1.911 12.019 20.582 1.00 6.41 86 GLY B N 1
ATOM 2001 C CA . GLY B 1 86 ? 3.064 12.900 20.402 1.00 6.66 86 GLY B CA 1
ATOM 2002 C C . GLY B 1 86 ? 3.912 12.892 21.655 1.00 6.64 86 GLY B C 1
ATOM 2003 O O . GLY B 1 86 ? 5.144 12.811 21.598 1.00 6.71 86 GLY B O 1
ATOM 2004 N N . THR B 1 87 ? 3.232 12.973 22.796 1.00 6.27 87 THR B N 1
ATOM 2005 C CA . THR B 1 87 ? 3.874 12.893 24.100 1.00 5.67 87 THR B CA 1
ATOM 2006 C C . THR B 1 87 ? 4.572 11.540 24.261 1.00 6.06 87 THR B C 1
ATOM 2007 O O . THR B 1 87 ? 5.707 11.479 24.734 1.00 6.79 87 THR B O 1
ATOM 2011 N N . ALA B 1 88 ? 3.902 10.467 23.840 1.00 5.07 88 ALA B N 1
ATOM 2012 C CA . ALA B 1 88 ? 4.482 9.119 23.902 1.00 5.38 88 ALA B CA 1
ATOM 2013 C C . ALA B 1 88 ? 5.759 9.013 23.067 1.00 6.90 88 ALA B C 1
ATOM 2014 O O . ALA B 1 88 ? 6.746 8.434 23.521 1.00 6.77 88 ALA B O 1
ATOM 2016 N N . PHE B 1 89 ? 5.739 9.583 21.861 1.00 6.40 89 PHE B N 1
ATOM 2017 C CA . PHE B 1 89 ? 6.935 9.655 21.005 1.00 5.71 89 PHE B CA 1
ATOM 2018 C C . PHE B 1 89 ? 8.089 10.321 21.757 1.00 7.22 89 PHE B C 1
ATOM 2019 O O . PHE B 1 89 ? 9.236 9.848 21.727 1.00 7.48 89 PHE B O 1
ATOM 2027 N N . GLU B 1 90 ? 7.781 11.427 22.428 1.00 7.36 90 GLU B N 1
ATOM 2028 C CA . GLU B 1 90 ? 8.796 12.201 23.134 1.00 6.89 90 GLU B CA 1
ATOM 2029 C C . GLU B 1 90 ? 9.359 11.449 24.334 1.00 7.22 90 GLU B C 1
ATOM 2030 O O . GLU B 1 90 ? 10.560 11.500 24.599 1.00 7.59 90 GLU B O 1
ATOM 2036 N N . VAL B 1 91 ? 8.492 10.725 25.038 1.00 5.78 91 VAL B N 1
ATOM 2037 C CA . VAL B 1 91 ? 8.921 9.826 26.112 1.00 6.50 91 VAL B CA 1
ATOM 2038 C C . VAL B 1 91 ? 9.864 8.738 25.580 1.00 6.94 91 VAL B C 1
ATOM 2039 O O . VAL B 1 91 ? 10.882 8.441 26.206 1.00 8.90 91 VAL B O 1
ATOM 2043 N N . GLY B 1 92 ? 9.530 8.163 24.423 1.00 6.13 92 GLY B N 1
ATOM 2044 C CA . GLY B 1 92 ? 10.405 7.197 23.755 1.00 6.33 92 GLY B CA 1
ATOM 2045 C C . GLY B 1 92 ? 11.759 7.767 23.365 1.00 6.43 92 GLY B C 1
ATOM 2046 O O . GLY B 1 92 ? 12.786 7.130 23.587 1.00 6.66 92 GLY B O 1
ATOM 2047 N N . CYS B 1 93 ? 11.754 8.961 22.770 1.00 6.15 93 CYS B N 1
ATOM 2048 C CA A CYS B 1 93 ? 12.987 9.651 22.413 0.50 5.87 93 CYS B CA 1
ATOM 2049 C CA B CYS B 1 93 ? 12.985 9.678 22.429 0.50 7.93 93 CYS B CA 1
ATOM 2050 C C . CYS B 1 93 ? 13.869 9.824 23.653 1.00 6.75 93 CYS B C 1
ATOM 2051 O O . CYS B 1 93 ? 15.056 9.487 23.631 1.00 7.70 93 CYS B O 1
ATOM 2056 N N . ALA B 1 94 ? 13.275 10.339 24.729 1.00 7.47 94 ALA B N 1
ATOM 2057 C CA . ALA B 1 94 ? 13.987 10.569 25.980 1.00 8.81 94 ALA B CA 1
ATOM 2058 C C . ALA B 1 94 ? 14.547 9.276 26.588 1.00 9.41 94 ALA B C 1
ATOM 2059 O O . ALA B 1 94 ? 15.679 9.258 27.076 1.00 9.82 94 ALA B O 1
ATOM 2061 N N . ALA B 1 95 ? 13.764 8.197 26.541 1.00 9.13 95 ALA B N 1
ATOM 2062 C CA . ALA B 1 95 ? 14.215 6.889 27.024 1.00 9.89 95 ALA B CA 1
ATOM 2063 C C . ALA B 1 95 ? 15.471 6.413 26.301 1.00 10.14 95 ALA B C 1
ATOM 2064 O O . ALA B 1 95 ? 16.438 5.982 26.940 1.00 11.84 95 ALA B O 1
ATOM 2066 N N . ALA B 1 96 ? 15.455 6.495 24.972 1.00 9.48 96 ALA B N 1
ATOM 2067 C CA . ALA B 1 96 ? 16.588 6.064 24.155 1.00 9.59 96 ALA B CA 1
ATOM 2068 C C . ALA B 1 96 ? 17.839 6.898 24.430 1.00 9.95 96 ALA B C 1
ATOM 2069 O O . ALA B 1 96 ? 18.960 6.397 24.314 1.00 11.58 96 ALA B O 1
ATOM 2071 N N . LEU B 1 97 ? 17.635 8.160 24.806 1.00 8.89 97 LEU B N 1
ATOM 2072 C CA . LEU B 1 97 ? 18.735 9.081 25.119 1.00 9.52 97 LEU B CA 1
ATOM 2073 C C . LEU B 1 97 ? 19.165 9.030 26.587 1.00 10.59 97 LEU B C 1
ATOM 2074 O O . LEU B 1 97 ? 20.002 9.839 27.020 1.00 12.31 97 LEU B O 1
ATOM 2079 N N . ASN B 1 98 ? 18.591 8.076 27.332 1.00 10.46 98 ASN B N 1
ATOM 2080 C CA A ASN B 1 98 ? 18.897 7.876 28.756 0.50 11.02 98 ASN B CA 1
ATOM 2081 C CA B ASN B 1 98 ? 18.895 7.872 28.753 0.50 10.94 98 ASN B CA 1
ATOM 2082 C C . ASN B 1 98 ? 18.629 9.114 29.614 1.00 11.10 98 ASN B C 1
ATOM 2083 O O . ASN B 1 98 ? 19.347 9.389 30.583 1.00 12.17 98 ASN B O 1
ATOM 2092 N N . LYS B 1 99 ? 17.590 9.863 29.252 1.00 10.14 99 LYS B N 1
ATOM 2093 C CA . LYS B 1 99 ? 17.182 11.040 30.014 1.00 10.41 99 LYS B CA 1
ATOM 2094 C C . LYS B 1 99 ? 16.296 10.631 31.184 1.00 10.69 99 LYS B C 1
ATOM 2095 O O . LYS B 1 99 ? 15.586 9.622 31.114 1.00 13.07 99 LYS B O 1
ATOM 2109 N N . VAL B 1 101 ? 13.056 10.628 32.880 1.00 7.17 101 VAL B N 1
ATOM 2110 C CA . VAL B 1 101 ? 11.687 10.831 32.419 1.00 8.15 101 VAL B CA 1
ATOM 2111 C C . VAL B 1 101 ? 10.751 10.723 33.598 1.00 8.10 101 VAL B C 1
ATOM 2112 O O . VAL B 1 101 ? 10.759 9.722 34.321 1.00 8.16 101 VAL B O 1
ATOM 2116 N N . LEU B 1 102 ? 9.954 11.769 33.788 1.00 7.17 102 LEU B N 1
ATOM 2117 C CA . LEU B 1 102 ? 8.984 11.818 34.869 1.00 7.32 102 LEU B CA 1
ATOM 2118 C C . LEU B 1 102 ? 7.622 11.999 34.242 1.00 8.76 102 LEU B C 1
ATOM 2119 O O . LEU B 1 102 ? 7.445 12.860 33.388 1.00 11.12 102 LEU B O 1
ATOM 2124 N N . THR B 1 103 ? 6.667 11.165 34.633 1.00 5.70 103 THR B N 1
ATOM 2125 C CA . THR B 1 103 ? 5.348 11.198 34.013 1.00 6.56 103 THR B CA 1
ATOM 2126 C C . THR B 1 103 ? 4.264 11.455 35.041 1.00 6.61 103 THR B C 1
ATOM 2127 O O . THR B 1 103 ? 4.414 11.106 36.208 1.00 6.78 103 THR B O 1
ATOM 2131 N N . PHE B 1 104 ? 3.172 12.070 34.594 1.00 5.90 104 PHE B N 1
ATOM 2132 C CA . PHE B 1 104 ? 1.999 12.229 35.442 1.00 5.42 104 PHE B CA 1
ATOM 2133 C C . PHE B 1 104 ? 0.718 12.029 34.647 1.00 5.84 104 PHE B C 1
ATOM 2134 O O . PHE B 1 104 ? 0.727 12.055 33.419 1.00 5.78 104 PHE B O 1
ATOM 2142 N N . THR B 1 105 ? -0.377 11.796 35.361 1.00 5.88 105 THR B N 1
ATOM 2143 C CA . THR B 1 105 ? -1.682 11.692 34.731 1.00 5.82 105 THR B CA 1
ATOM 2144 C C . THR B 1 105 ? -2.780 12.123 35.687 1.00 6.90 105 THR B C 1
ATOM 2145 O O . THR B 1 105 ? -2.663 11.935 36.895 1.00 8.25 105 THR B O 1
ATOM 2149 N N . SER B 1 106 ? -3.840 12.695 35.125 1.00 6.41 106 SER B N 1
ATOM 2150 C CA . SER B 1 106 ? -5.025 13.078 35.884 1.00 7.65 106 SER B CA 1
ATOM 2151 C C . SER B 1 106 ? -5.890 11.866 36.243 1.00 7.70 106 SER B C 1
ATOM 2152 O O . SER B 1 106 ? -6.880 12.001 36.966 1.00 9.42 106 SER B O 1
ATOM 2155 N N . ASP B 1 107 ? -5.516 10.691 35.739 1.00 6.48 107 ASP B N 1
ATOM 2156 C CA . ASP B 1 107 ? -6.276 9.464 35.983 1.00 6.34 107 ASP B CA 1
ATOM 2157 C C . ASP B 1 107 ? -5.308 8.292 36.174 1.00 7.17 107 ASP B C 1
ATOM 2158 O O . ASP B 1 107 ? -4.775 7.754 35.200 1.00 7.00 107 ASP B O 1
ATOM 2163 N N . ARG B 1 108 ? -5.085 7.912 37.435 1.00 8.06 108 ARG B N 1
ATOM 2164 C CA . ARG B 1 108 ? -4.086 6.886 37.779 1.00 8.59 108 ARG B CA 1
ATOM 2165 C C . ARG B 1 108 ? -4.638 5.464 37.858 1.00 9.11 108 ARG B C 1
ATOM 2166 O O . ARG B 1 108 ? -3.906 4.527 38.208 1.00 10.65 108 ARG B O 1
ATOM 2174 N N . ARG B 1 109 ? -5.918 5.300 37.542 1.00 9.08 109 ARG B N 1
ATOM 2175 C CA . ARG B 1 109 ? -6.542 3.978 37.556 1.00 9.57 109 ARG B CA 1
ATOM 2176 C C . ARG B 1 109 ? -5.839 3.068 36.563 1.00 10.28 109 ARG B C 1
ATOM 2177 O O . ARG B 1 109 ? -5.320 3.543 35.548 1.00 11.34 109 ARG B O 1
ATOM 2185 N N . ASN B 1 110 ? -5.784 1.768 36.856 1.00 11.08 110 ASN B N 1
ATOM 2186 C CA A ASN B 1 110 ? -5.275 0.761 35.919 0.50 10.92 110 ASN B CA 1
ATOM 2187 C CA B ASN B 1 110 ? -5.192 0.875 35.874 0.50 11.11 110 ASN B CA 1
ATOM 2188 C C . ASN B 1 110 ? -6.067 0.809 34.624 1.00 11.16 110 ASN B C 1
ATOM 2189 O O . ASN B 1 110 ? -7.257 1.142 34.652 1.00 10.42 110 ASN B O 1
ATOM 2206 N N . ARG B 1 112 ? -7.412 -1.555 32.917 1.00 10.65 112 ARG B N 1
ATOM 2207 C CA . ARG B 1 112 ? -8.609 -2.396 32.987 1.00 9.64 112 ARG B CA 1
ATOM 2208 C C . ARG B 1 112 ? -9.728 -1.760 33.808 1.00 9.81 112 ARG B C 1
ATOM 2209 O O . ARG B 1 112 ? -10.907 -1.973 33.517 1.00 10.98 112 ARG B O 1
ATOM 2217 N N . GLU B 1 113 ? -9.360 -0.957 34.806 1.00 9.94 113 GLU B N 1
ATOM 2218 C CA . GLU B 1 113 ? -10.341 -0.176 35.564 1.00 11.25 113 GLU B CA 1
ATOM 2219 C C . GLU B 1 113 ? -10.952 0.912 34.679 1.00 10.55 113 GLU B C 1
ATOM 2220 O O . GLU B 1 113 ? -12.160 1.153 34.734 1.00 11.85 113 GLU B O 1
ATOM 2226 N N . LYS B 1 114 ? -10.111 1.550 33.860 1.00 10.05 114 LYS B N 1
ATOM 2227 C CA . LYS B 1 114 ? -10.561 2.613 32.956 1.00 10.10 114 LYS B CA 1
ATOM 2228 C C . LYS B 1 114 ? -11.549 2.110 31.915 1.00 10.38 114 LYS B C 1
ATOM 2229 O O . LYS B 1 114 ? -12.589 2.731 31.689 1.00 11.20 114 LYS B O 1
ATOM 2235 N N . TYR B 1 115 ? -11.215 0.985 31.285 1.00 10.20 115 TYR B N 1
ATOM 2236 C CA . TYR B 1 115 ? -12.074 0.394 30.261 1.00 9.88 115 TYR B CA 1
ATOM 2237 C C . TYR B 1 115 ? -13.199 -0.451 30.853 1.00 9.92 115 TYR B C 1
ATOM 2238 O O . TYR B 1 115 ? -14.159 -0.783 30.161 1.00 10.73 115 TYR B O 1
ATOM 2247 N N . GLY B 1 116 ? -13.072 -0.785 32.137 1.00 10.38 116 GLY B N 1
ATOM 2248 C CA . GLY B 1 116 ? -14.082 -1.556 32.861 1.00 11.41 116 GLY B CA 1
ATOM 2249 C C . GLY B 1 116 ? -14.094 -3.031 32.511 1.00 11.57 116 GLY B C 1
ATOM 2250 O O . GLY B 1 116 ? -15.043 -3.743 32.845 1.00 13.51 116 GLY B O 1
ATOM 2251 N N . SER B 1 117 ? -13.024 -3.488 31.859 1.00 12.37 117 SER B N 1
ATOM 2252 C CA . SER B 1 117 ? -12.957 -4.826 31.280 1.00 13.21 117 SER B CA 1
ATOM 2253 C C . SER B 1 117 ? -11.532 -5.135 30.826 1.00 11.93 117 SER B C 1
ATOM 2254 O O . SER B 1 117 ? -10.686 -4.242 30.757 1.00 13.74 117 SER B O 1
ATOM 2257 N N . GLY B 1 118 ? -11.278 -6.406 30.517 1.00 11.57 118 GLY B N 1
ATOM 2258 C CA . GLY B 1 118 ? -10.013 -6.820 29.919 1.00 12.16 118 GLY B CA 1
ATOM 2259 C C . GLY B 1 118 ? -9.974 -6.584 28.418 1.00 10.67 118 GLY B C 1
ATOM 2260 O O . GLY B 1 118 ? -8.962 -6.846 27.774 1.00 11.53 118 GLY B O 1
ATOM 2261 N N . VAL B 1 119 ? -11.090 -6.115 27.860 1.00 11.34 119 VAL B N 1
ATOM 2262 C CA . VAL B 1 119 ? -11.173 -5.745 26.442 1.00 11.75 119 VAL B CA 1
ATOM 2263 C C . VAL B 1 119 ? -11.921 -4.427 26.272 1.00 11.76 119 VAL B C 1
ATOM 2264 O O . VAL B 1 119 ? -12.717 -4.046 27.131 1.00 12.98 119 VAL B O 1
ATOM 2268 N N . ASP B 1 120 ? -11.662 -3.732 25.166 1.00 11.80 120 ASP B N 1
ATOM 2269 C CA . ASP B 1 120 ? -12.413 -2.519 24.843 1.00 11.43 120 ASP B CA 1
ATOM 2270 C C . ASP B 1 120 ? -13.727 -2.866 24.124 1.00 12.48 120 ASP B C 1
ATOM 2271 O O . ASP B 1 120 ? -14.094 -4.042 24.029 1.00 11.71 120 ASP B O 1
ATOM 2276 N N . LYS B 1 121 ? -14.431 -1.851 23.624 1.00 13.53 121 LYS B N 1
ATOM 2277 C CA . LYS B 1 121 ? -15.733 -2.058 22.968 1.00 14.75 121 LYS B CA 1
ATOM 2278 C C . LYS B 1 121 ? -15.655 -2.896 21.684 1.00 13.74 121 LYS B C 1
ATOM 2279 O O . LYS B 1 121 ? -16.669 -3.420 21.217 1.00 13.80 121 LYS B O 1
ATOM 2285 N N . ASP B 1 122 ? -14.450 -3.007 21.127 1.00 13.38 122 ASP B N 1
ATOM 2286 C CA . ASP B 1 122 ? -14.216 -3.728 19.877 1.00 12.77 122 ASP B CA 1
ATOM 2287 C C . ASP B 1 122 ? -13.518 -5.064 20.119 1.00 11.86 122 ASP B C 1
ATOM 2288 O O . ASP B 1 122 ? -13.021 -5.695 19.179 1.00 11.91 122 ASP B O 1
ATOM 2293 N N . ASN B 1 123 ? -13.499 -5.487 21.382 1.00 10.64 123 ASN B N 1
ATOM 2294 C CA . ASN B 1 123 ? -12.873 -6.744 21.802 1.00 11.36 123 ASN B CA 1
ATOM 2295 C C . ASN B 1 123 ? -11.346 -6.743 21.668 1.00 11.80 123 ASN B C 1
ATOM 2296 O O . ASN B 1 123 ? -10.716 -7.798 21.564 1.00 12.48 123 ASN B O 1
ATOM 2301 N N . LEU B 1 124 ? -10.751 -5.552 21.688 1.00 10.11 124 LEU B N 1
ATOM 2302 C CA . LEU B 1 124 ? -9.294 -5.437 21.675 1.00 10.76 124 LEU B CA 1
ATOM 2303 C C . LEU B 1 124 ? -8.760 -5.446 23.102 1.00 9.89 124 LEU B C 1
ATOM 2304 O O . LEU B 1 124 ? -9.314 -4.794 23.992 1.00 10.53 124 LEU B O 1
ATOM 2309 N N . ARG B 1 125 ? -7.693 -6.205 23.311 1.00 9.68 125 ARG B N 1
ATOM 2310 C CA . ARG B 1 125 ? -7.154 -6.442 24.645 1.00 9.27 125 ARG B CA 1
ATOM 2311 C C . ARG B 1 125 ? -6.690 -5.179 25.359 1.00 9.88 125 ARG B C 1
ATOM 2312 O O . ARG B 1 125 ? -6.021 -4.325 24.772 1.00 9.68 125 ARG B O 1
ATOM 2320 N N . VAL B 1 126 ? -7.079 -5.074 26.627 1.00 9.07 126 VAL B N 1
ATOM 2321 C CA . VAL B 1 126 ? -6.623 -4.018 27.518 1.00 9.85 126 VAL B CA 1
ATOM 2322 C C . VAL B 1 126 ? -5.539 -4.611 28.426 1.00 9.03 126 VAL B C 1
ATOM 2323 O O . VAL B 1 126 ? -5.756 -5.641 29.087 1.00 10.30 126 VAL B O 1
ATOM 2327 N N . GLU B 1 127 ? -4.371 -3.970 28.448 1.00 7.95 127 GLU B N 1
ATOM 2328 C CA . GLU B 1 127 ? -3.224 -4.476 29.207 1.00 8.23 127 GLU B CA 1
ATOM 2329 C C . GLU B 1 127 ? -3.565 -4.722 30.666 1.00 8.22 127 GLU B C 1
ATOM 2330 O O . GLU B 1 127 ? -4.305 -3.949 31.275 1.00 8.45 127 GLU B O 1
ATOM 2336 N N . GLY B 1 128 ? -3.000 -5.795 31.216 1.00 7.92 128 GLY B N 1
ATOM 2337 C CA . GLY B 1 128 ? -3.225 -6.173 32.613 1.00 8.26 128 GLY B CA 1
ATOM 2338 C C . GLY B 1 128 ? -1.938 -6.253 33.406 1.00 8.79 128 GLY B C 1
ATOM 2339 O O . GLY B 1 128 ? -1.548 -7.328 33.856 1.00 8.50 128 GLY B O 1
ATOM 2340 N N . PHE B 1 129 ? -1.275 -5.110 33.564 1.00 8.95 129 PHE B N 1
ATOM 2341 C CA . PHE B 1 129 ? -0.011 -5.033 34.300 1.00 8.83 129 PHE B CA 1
ATOM 2342 C C . PHE B 1 129 ? -0.078 -4.095 35.502 1.00 9.14 129 PHE B C 1
ATOM 2343 O O . PHE B 1 129 ? 0.955 -3.731 36.066 1.00 10.28 129 PHE B O 1
ATOM 2351 N N . GLY B 1 130 ? -1.294 -3.717 35.897 1.00 8.42 130 GLY B N 1
ATOM 2352 C CA . GLY B 1 130 ? -1.494 -2.817 37.031 1.00 8.84 130 GLY B CA 1
ATOM 2353 C C . GLY B 1 130 ? -0.936 -1.425 36.787 1.00 8.11 130 GLY B C 1
ATOM 2354 O O . GLY B 1 130 ? -0.476 -0.761 37.722 1.00 9.29 130 GLY B O 1
ATOM 2355 N N . LEU B 1 131 ? -0.976 -0.990 35.529 1.00 8.10 131 LEU B N 1
ATOM 2356 C CA . LEU B 1 131 ? -0.478 0.323 35.132 1.00 7.47 131 LEU B CA 1
ATOM 2357 C C . LEU B 1 131 ? -1.592 1.158 34.501 1.00 7.51 131 LEU B C 1
ATOM 2358 O O . LEU B 1 131 ? -2.546 0.599 33.963 1.00 7.93 131 LEU B O 1
ATOM 2363 N N . PRO B 1 132 ? -1.483 2.500 34.584 1.00 8.03 132 PRO B N 1
ATOM 2364 C CA . PRO B 1 132 ? -2.520 3.395 34.060 1.00 7.40 132 PRO B CA 1
ATOM 2365 C C . PRO B 1 132 ? -2.522 3.577 32.544 1.00 7.33 132 PRO B C 1
ATOM 2366 O O . PRO B 1 132 ? -3.472 4.136 31.995 1.00 8.13 132 PRO B O 1
ATOM 2370 N N . PHE B 1 133 ? -1.472 3.109 31.877 1.00 7.47 133 PHE B N 1
ATOM 2371 C CA . PHE B 1 133 ? -1.340 3.289 30.434 1.00 8.11 133 PHE B CA 1
ATOM 2372 C C . PHE B 1 133 ? -0.377 2.261 29.863 1.00 7.33 133 PHE B C 1
ATOM 2373 O O . PHE B 1 133 ? 0.204 1.469 30.615 1.00 8.25 133 PHE B O 1
ATOM 2381 N N . ASN B 1 134 ? -0.216 2.288 28.541 1.00 7.40 134 ASN B N 1
ATOM 2382 C CA . ASN B 1 134 ? 0.650 1.361 27.822 1.00 7.57 134 ASN B CA 1
ATOM 2383 C C . ASN B 1 134 ? 1.972 1.181 28.550 1.00 7.28 134 ASN B C 1
ATOM 2384 O O . ASN B 1 134 ? 2.646 2.161 28.863 1.00 7.57 134 ASN B O 1
ATOM 2389 N N . LEU B 1 135 ? 2.333 -0.071 28.823 1.00 6.94 135 LEU B N 1
ATOM 2390 C CA . LEU B 1 135 ? 3.513 -0.387 29.639 1.00 7.06 135 LEU B CA 1
ATOM 2391 C C . LEU B 1 135 ? 4.840 0.186 29.117 1.00 7.16 135 LEU B C 1
ATOM 2392 O O . LEU B 1 135 ? 5.774 0.374 29.896 1.00 8.04 135 LEU B O 1
ATOM 2405 N N . LEU B 1 137 ? 5.374 3.064 28.430 1.00 7.80 137 LEU B N 1
ATOM 2406 C CA . LEU B 1 137 ? 5.463 4.410 28.995 1.00 8.10 137 LEU B CA 1
ATOM 2407 C C . LEU B 1 137 ? 5.899 4.434 30.456 1.00 8.51 137 LEU B C 1
ATOM 2408 O O . LEU B 1 137 ? 6.060 5.510 31.039 1.00 8.75 137 LEU B O 1
ATOM 2413 N N . TYR B 1 138 ? 6.082 3.255 31.045 1.00 7.10 138 TYR B N 1
ATOM 2414 C CA . TYR B 1 138 ? 6.464 3.120 32.449 1.00 8.21 138 TYR B CA 1
ATOM 2415 C C . TYR B 1 138 ? 7.895 2.610 32.546 1.00 8.13 138 TYR B C 1
ATOM 2416 O O . TYR B 1 138 ? 8.216 1.569 31.978 1.00 8.57 138 TYR B O 1
ATOM 2425 N N . ASP B 1 139 ? 8.753 3.331 33.270 1.00 8.09 139 ASP B N 1
ATOM 2426 C CA . ASP B 1 139 ? 10.156 2.926 33.392 1.00 8.91 139 ASP B CA 1
ATOM 2427 C C . ASP B 1 139 ? 10.622 2.605 34.820 1.00 8.04 139 ASP B C 1
ATOM 2428 O O . ASP B 1 139 ? 11.816 2.414 35.056 1.00 10.99 139 ASP B O 1
ATOM 2433 N N . GLY B 1 140 ? 9.680 2.535 35.759 1.00 7.51 140 GLY B N 1
ATOM 2434 C CA . GLY B 1 140 ? 10.009 2.195 37.142 1.00 8.34 140 GLY B CA 1
ATOM 2435 C C . GLY B 1 140 ? 9.890 3.370 38.093 1.00 9.14 140 GLY B C 1
ATOM 2436 O O . GLY B 1 140 ? 9.754 3.181 39.301 1.00 10.55 140 GLY B O 1
ATOM 2437 N N . VAL B 1 141 ? 9.960 4.582 37.549 1.00 8.07 141 VAL B N 1
ATOM 2438 C CA . VAL B 1 141 ? 9.710 5.781 38.338 1.00 8.18 141 VAL B CA 1
ATOM 2439 C C . VAL B 1 141 ? 8.205 5.872 38.576 1.00 8.85 141 VAL B C 1
ATOM 2440 O O . VAL B 1 141 ? 7.401 5.550 37.693 1.00 7.94 141 VAL B O 1
ATOM 2444 N N . GLU B 1 142 ? 7.833 6.286 39.784 1.00 9.85 142 GLU B N 1
ATOM 2445 C CA . GLU B 1 142 ? 6.436 6.474 40.155 1.00 10.65 142 GLU B CA 1
ATOM 2446 C C . GLU B 1 142 ? 5.694 7.325 39.125 1.00 9.88 142 GLU B C 1
ATOM 2447 O O . GLU B 1 142 ? 6.253 8.295 38.605 1.00 9.33 142 GLU B O 1
ATOM 2453 N N . VAL B 1 143 ? 4.447 6.952 38.835 1.00 8.32 143 VAL B N 1
ATOM 2454 C CA . VAL B 1 143 ? 3.559 7.793 38.035 1.00 7.04 143 VAL B CA 1
ATOM 2455 C C . VAL B 1 143 ? 2.916 8.822 38.955 1.00 7.96 143 VAL B C 1
ATOM 2456 O O . VAL B 1 143 ? 2.171 8.470 39.869 1.00 9.16 143 VAL B O 1
ATOM 2460 N N . PHE B 1 144 ? 3.222 10.092 38.711 1.00 7.20 144 PHE B N 1
ATOM 2461 C CA . PHE B 1 144 ? 2.753 11.194 39.550 1.00 7.26 144 PHE B CA 1
ATOM 2462 C C . PHE B 1 144 ? 1.335 11.626 39.196 1.00 7.45 144 PHE B C 1
ATOM 2463 O O . PHE B 1 144 ? 0.810 11.245 38.142 1.00 8.06 144 PHE B O 1
ATOM 2471 N N . ASP B 1 145 ? 0.712 12.407 40.081 1.00 7.28 145 ASP B N 1
ATOM 2472 C CA A ASP B 1 145 ? -0.673 12.886 39.969 0.50 7.56 145 ASP B CA 1
ATOM 2473 C CA B ASP B 1 145 ? -0.662 12.801 39.785 0.50 7.71 145 ASP B CA 1
ATOM 2474 C C . ASP B 1 145 ? -0.790 14.231 39.272 1.00 7.53 145 ASP B C 1
ATOM 2475 O O . ASP B 1 145 ? -1.891 14.674 38.939 1.00 9.02 145 ASP B O 1
ATOM 2484 N N . SER B 1 146 ? 0.342 14.915 39.136 1.00 7.22 146 SER B N 1
ATOM 2485 C CA . SER B 1 146 ? 0.351 16.302 38.677 1.00 7.98 146 SER B CA 1
ATOM 2486 C C . SER B 1 146 ? 1.727 16.713 38.196 1.00 7.63 146 SER B C 1
ATOM 2487 O O . SER B 1 146 ? 2.730 16.065 38.519 1.00 6.80 146 SER B O 1
ATOM 2490 N N . PHE B 1 147 ? 1.772 17.801 37.432 1.00 7.19 147 PHE B N 1
ATOM 2491 C CA . PHE B 1 147 ? 3.042 18.390 37.041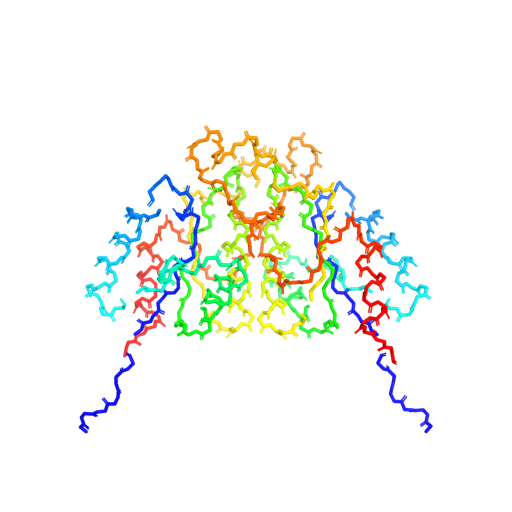 1.00 7.38 147 PHE B CA 1
ATOM 2492 C C . PHE B 1 147 ? 3.883 18.741 38.270 1.00 7.61 147 PHE B C 1
ATOM 2493 O O . PHE B 1 147 ? 5.078 18.432 38.312 1.00 7.82 147 PHE B O 1
ATOM 2501 N N . GLU B 1 148 ? 3.259 19.377 39.261 1.00 8.18 148 GLU B N 1
ATOM 2502 C CA . GLU B 1 148 ? 3.986 19.844 40.441 1.00 9.09 148 GLU B CA 1
ATOM 2503 C C . GLU B 1 148 ? 4.636 18.714 41.233 1.00 7.62 148 GLU B C 1
ATOM 2504 O O . GLU B 1 148 ? 5.762 18.858 41.707 1.00 8.44 148 GLU B O 1
ATOM 2510 N N . SER B 1 149 ? 3.937 17.590 41.377 1.00 7.37 149 SER B N 1
ATOM 2511 C CA A SER B 1 149 ? 4.497 16.466 42.123 0.50 7.94 149 SER B CA 1
ATOM 2512 C CA B SER B 1 149 ? 4.484 16.458 42.114 0.50 7.74 149 SER B CA 1
ATOM 2513 C C . SER B 1 149 ? 5.680 15.853 41.375 1.00 7.15 149 SER B C 1
ATOM 2514 O O . SER B 1 149 ? 6.672 15.464 41.996 1.00 8.74 149 SER B O 1
ATOM 2519 N N . ALA B 1 150 ? 5.587 15.787 40.045 1.00 6.98 150 ALA B N 1
ATOM 2520 C CA . ALA B 1 150 ? 6.717 15.328 39.230 1.00 6.03 150 ALA B CA 1
ATOM 2521 C C . ALA B 1 150 ? 7.892 16.295 39.389 1.00 7.28 150 ALA B C 1
ATOM 2522 O O . ALA B 1 150 ? 9.043 15.867 39.514 1.00 6.75 150 ALA B O 1
ATOM 2524 N N . PHE B 1 151 ? 7.593 17.594 39.407 1.00 7.18 151 PHE B N 1
ATOM 2525 C CA . PHE B 1 151 ? 8.627 18.618 39.537 1.00 7.22 151 PHE B CA 1
ATOM 2526 C C . PHE B 1 151 ? 9.346 18.532 40.885 1.00 8.82 151 PHE B C 1
ATOM 2527 O O . PHE B 1 151 ? 10.555 18.739 40.958 1.00 9.04 151 PHE B O 1
ATOM 2535 N N . LYS B 1 152 ? 8.606 18.206 41.941 1.00 8.67 152 LYS B N 1
ATOM 2536 C CA . LYS B 1 152 ? 9.215 17.995 43.259 1.00 8.42 152 LYS B CA 1
ATOM 2537 C C . LYS B 1 152 ? 10.213 16.835 43.239 1.00 8.27 152 LYS B C 1
ATOM 2538 O O . LYS B 1 152 ? 11.284 16.920 43.850 1.00 8.62 152 LYS B O 1
ATOM 2544 N N . TYR B 1 153 ? 9.873 15.760 42.528 1.00 8.88 153 TYR B N 1
ATOM 2545 C CA . TYR B 1 153 ? 10.794 14.638 42.366 1.00 9.34 153 TYR B CA 1
ATOM 2546 C C . TYR B 1 153 ? 12.051 15.087 41.621 1.00 9.05 153 TYR B C 1
ATOM 2547 O O . TYR B 1 153 ? 13.163 14.717 41.998 1.00 9.55 153 TYR B O 1
ATOM 2556 N N . PHE B 1 154 ? 11.869 15.883 40.566 1.00 7.45 154 PHE B N 1
ATOM 2557 C CA . PHE B 1 154 ? 13.003 16.418 39.815 1.00 7.28 154 PHE B CA 1
ATOM 2558 C C . PHE B 1 154 ? 13.947 17.191 40.738 1.00 7.64 154 PHE B C 1
ATOM 2559 O O . PHE B 1 154 ? 15.163 16.989 40.709 1.00 7.89 154 PHE B O 1
ATOM 2567 N N . LEU B 1 155 ? 13.379 18.072 41.555 1.00 8.03 155 LEU B N 1
ATOM 2568 C CA . LEU B 1 155 ? 14.179 18.918 42.442 1.00 8.44 155 LEU B CA 1
ATOM 2569 C C . LEU B 1 155 ? 14.955 18.100 43.468 1.00 9.12 155 LEU B C 1
ATOM 2570 O O . LEU B 1 155 ? 16.055 18.479 43.864 1.00 9.71 155 LEU B O 1
ATOM 2575 N N . ALA B 1 156 ? 14.380 16.974 43.883 1.00 9.47 156 ALA B N 1
ATOM 2576 C CA . ALA B 1 156 ? 15.013 16.119 44.880 1.00 11.57 156 ALA B CA 1
ATOM 2577 C C . ALA B 1 156 ? 16.107 15.239 44.279 1.00 13.66 156 ALA B C 1
ATOM 2578 O O . ALA B 1 156 ? 17.074 14.891 44.960 1.00 15.19 156 ALA B O 1
ATOM 2580 N N . ASN B 1 157 ? 15.959 14.896 43.002 1.00 14.35 157 ASN B N 1
ATOM 2581 C CA . ASN B 1 157 ? 16.798 13.877 42.374 1.00 17.05 157 ASN B CA 1
ATOM 2582 C C . ASN B 1 157 ? 17.718 14.398 41.273 1.00 18.66 157 ASN B C 1
ATOM 2583 O O . ASN B 1 157 ? 18.532 13.645 40.729 1.00 19.61 157 ASN B O 1
ATOM 2588 N N . PHE B 1 158 ? 17.582 15.682 40.952 1.00 20.01 158 PHE B N 1
ATOM 2589 C CA . PHE B 1 158 ? 18.474 16.351 40.013 1.00 21.61 158 PHE B CA 1
ATOM 2590 C C . PHE B 1 158 ? 18.868 17.717 40.582 1.00 22.61 158 PHE B C 1
ATOM 2591 O O . PHE B 1 158 ? 18.361 18.746 40.133 1.00 23.11 158 PHE B O 1
ATOM 2599 N N . PRO B 1 159 ? 19.769 17.731 41.584 1.00 24.85 159 PRO B N 1
ATOM 2600 C CA . PRO B 1 159 ? 20.153 19.001 42.200 1.00 25.99 159 PRO B CA 1
ATOM 2601 C C . PRO B 1 159 ? 21.138 19.800 41.345 1.00 27.22 159 PRO B C 1
ATOM 2602 O O . PRO B 1 159 ? 21.716 19.264 40.394 1.00 27.67 159 PRO B O 1
ATOM 2606 N N . SER B 1 160 ? 21.310 21.075 41.686 1.00 28.02 160 SER B N 1
ATOM 2607 C CA . SER B 1 160 ? 22.275 21.939 41.013 1.00 29.26 160 SER B CA 1
ATOM 2608 C C . SER B 1 160 ? 23.682 21.735 41.568 1.00 29.90 160 SER B C 1
ATOM 2609 O O . SER B 1 160 ? 23.855 21.265 42.694 1.00 30.20 160 SER B O 1
#

InterPro domains:
  IPR007710 Nucleoside 2-deoxyribosyltransferase [PF05014] (4-128)
  IPR051239 2'-Deoxynucleoside 5'-phosphate N-hydrolase [PTHR15364] (2-143)

Nearest PDB structures (foldseek):
  2f64-assembly1_B  TM=1.006E+00  e=1.604E-28  Trypanosoma brucei
  6qai-assembly1_B  TM=9.714E-01  e=1.198E-19  Leishmania mexicana
  8pqt-assembly1_B-2  TM=7.761E-01  e=2.987E-08  Chroococcidiopsis thermalis PCC 7203
  8rh3-assembly1_D  TM=7.761E-01  e=1.256E-07  Chroococcidiopsis thermalis PCC 7203
  7e5w-assembly1_A-2  TM=4.134E-01  e=1.994E+00  Staphylococcus aureus subsp. aureus N315

Foldseek 3Di:
DPDDDDAEEEEAADCVVPPVVVVVVVVVCVLQVVVVYYDYLPVVNDDDPVVSVVSSLVCVPHQEYEHEQEDDPAQGGDPRSVVSLVSNVVSVHYAYEYCDFFAVVRCVHQAHPVRHGGDDPRGSYDPSDDPDDHHNDSVVSVVVCCVPPDD/DPDDDDAEEEEAADCVVPPVVVVVVVVVCVVQVVVVYYDYLPVVHDDDPVVSVVSSLVCVPHQEYEHEQEDDPAQGGDPVSVVSLVSNVVSVHYAYEYQDFFPVVRCVHQAHPVRHGGDDPRGSYDPSDDPDDHHHDPVVSVVVCCVPPDD